Protein AF-A0AAE9ILR5-F1 (afdb_monomer)

Solvent-accessible surface area (backbone atoms only — not comparable to full-atom values): 16340 Å² total; per-residue (Å²): 137,87,88,79,83,81,82,75,76,76,75,79,75,75,80,71,73,80,76,73,49,72,69,50,35,55,50,34,49,54,54,48,53,56,44,50,55,49,46,52,50,42,53,53,54,48,49,49,56,52,49,52,62,74,68,37,80,72,72,73,51,42,66,53,28,42,53,48,29,56,53,47,52,50,42,47,52,53,48,51,50,46,53,51,51,52,49,50,38,52,78,68,47,25,44,69,95,57,62,62,66,64,52,37,45,74,75,70,49,50,64,71,61,51,55,51,49,51,52,56,48,44,52,52,25,52,62,59,28,43,68,63,65,54,56,57,46,51,54,49,49,55,50,50,54,50,54,52,52,52,52,51,54,51,51,53,52,50,53,52,50,53,51,51,52,50,52,53,52,51,52,52,51,51,52,52,54,53,51,55,59,51,59,76,72,55,80,92,70,92,72,82,85,81,74,96,76,77,90,79,84,82,84,86,83,86,86,86,80,81,80,77,51,74,72,58,55,55,55,53,58,58,56,59,66,58,68,80,73,75,91,81,83,85,84,74,82,81,89,70,77,87,78,70,87,80,84,77,91,80,78,84,77,92,76,88,76,88,84,90,134

Radius of gyration: 44.56 Å; Cα contacts (8 Å, |Δi|>4): 72; chains: 1; bounding box: 137×66×119 Å

Mean predicted aligned error: 22.11 Å

Organism: Caenorhabditis briggsae (NCBI:txid6238)

Structure (mmCIF, N/CA/C/O backbone):
data_AF-A0AAE9ILR5-F1
#
_entry.id   AF-A0AAE9ILR5-F1
#
loop_
_atom_site.group_PDB
_atom_site.id
_atom_site.type_symbol
_atom_site.label_atom_id
_atom_site.label_alt_id
_atom_site.label_comp_id
_atom_site.label_asym_id
_atom_site.label_entity_id
_atom_site.label_seq_id
_atom_site.pdbx_PDB_ins_code
_atom_site.Cartn_x
_atom_site.Cartn_y
_atom_site.Cartn_z
_atom_site.occupancy
_atom_site.B_iso_or_equiv
_atom_site.auth_seq_id
_atom_site.auth_comp_id
_atom_site.auth_asym_id
_atom_site.auth_atom_id
_atom_site.pdbx_PDB_model_num
ATOM 1 N N . MET A 1 1 ? -8.673 51.131 -57.502 1.00 42.56 1 M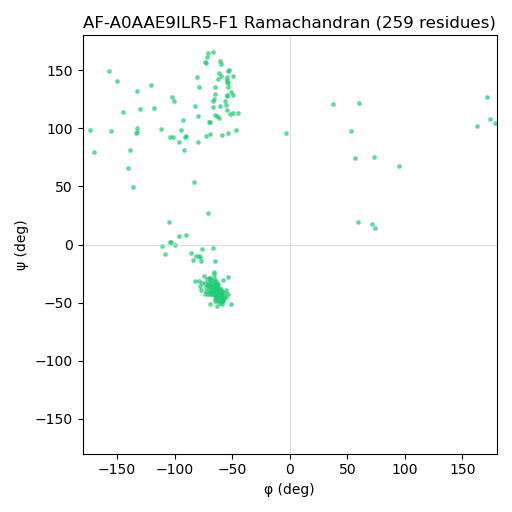ET A N 1
ATOM 2 C CA . MET A 1 1 ? -8.794 49.660 -57.404 1.00 42.56 1 MET A CA 1
ATOM 3 C C . MET A 1 1 ? -7.809 49.218 -56.338 1.00 42.56 1 MET A C 1
ATOM 5 O O . MET A 1 1 ? -6.645 49.580 -56.435 1.00 42.56 1 MET A O 1
ATOM 9 N N . SER A 1 2 ? -8.326 48.628 -55.260 1.00 39.12 2 SER A N 1
ATOM 10 C CA . SER A 1 2 ? -7.635 48.423 -53.982 1.00 39.12 2 SER A CA 1
ATOM 11 C C . SER A 1 2 ? -6.684 47.230 -54.035 1.00 39.12 2 SER A C 1
ATOM 13 O O . SER A 1 2 ? -7.059 46.169 -54.525 1.00 39.12 2 SER A O 1
ATOM 15 N N . SER A 1 3 ? -5.482 47.413 -53.499 1.00 50.31 3 SER A N 1
ATOM 16 C CA . SER A 1 3 ? -4.487 46.378 -53.231 1.00 50.31 3 SER A CA 1
ATOM 17 C C . SER A 1 3 ? -4.793 45.685 -51.901 1.00 50.31 3 SER A C 1
ATOM 19 O O . SER A 1 3 ? -4.760 46.334 -50.858 1.00 50.31 3 SER A O 1
ATOM 21 N N . PHE A 1 4 ? -5.038 44.379 -51.932 1.00 45.81 4 PHE A N 1
ATOM 22 C CA . PHE A 1 4 ? -4.973 43.508 -50.758 1.00 45.81 4 PHE A CA 1
ATOM 23 C C . PHE A 1 4 ? -4.169 42.265 -51.146 1.00 45.81 4 PHE A C 1
ATOM 25 O O . PHE A 1 4 ? -4.692 41.345 -51.765 1.00 45.81 4 PHE A O 1
ATOM 32 N N . HIS A 1 5 ? -2.875 42.275 -50.823 1.00 47.78 5 HIS A N 1
ATOM 33 C CA . HIS A 1 5 ? -2.103 41.050 -50.653 1.00 47.78 5 HIS A CA 1
ATOM 34 C C . HIS A 1 5 ? -2.172 40.711 -49.167 1.00 47.78 5 HIS A C 1
ATOM 36 O O . HIS A 1 5 ? -1.609 41.413 -48.329 1.00 47.78 5 HIS A O 1
ATOM 42 N N . GLU A 1 6 ? -2.947 39.683 -48.851 1.00 51.38 6 GLU A N 1
ATOM 43 C CA . GLU A 1 6 ? -3.036 39.095 -47.525 1.00 51.38 6 GLU A CA 1
ATOM 44 C C . GLU A 1 6 ? -1.712 38.374 -47.240 1.00 51.38 6 GLU A C 1
ATOM 46 O O . GLU A 1 6 ? -1.402 37.341 -47.835 1.00 51.38 6 GLU A O 1
ATOM 51 N N . ASN A 1 7 ? -0.886 38.982 -46.385 1.00 52.12 7 ASN A N 1
ATOM 52 C CA . ASN A 1 7 ? 0.261 38.327 -45.768 1.00 52.12 7 ASN A CA 1
ATOM 53 C C . ASN A 1 7 ? -0.279 37.280 -44.788 1.00 52.12 7 ASN A C 1
ATOM 55 O O . ASN A 1 7 ? -0.619 37.608 -43.655 1.00 52.12 7 ASN A O 1
ATOM 59 N N . GLY A 1 8 ? -0.398 36.034 -45.241 1.00 44.81 8 GLY A N 1
ATOM 60 C CA . GLY A 1 8 ? -0.564 34.896 -44.348 1.00 44.81 8 GLY A CA 1
ATOM 61 C C . GLY A 1 8 ? 0.798 34.512 -43.783 1.00 44.81 8 GLY A C 1
ATOM 62 O O . GLY A 1 8 ? 1.652 34.029 -44.528 1.00 44.81 8 GLY A O 1
ATOM 63 N N . ASP A 1 9 ? 1.009 34.749 -42.489 1.00 54.47 9 ASP A N 1
ATOM 64 C CA . ASP A 1 9 ? 2.172 34.232 -41.769 1.00 54.47 9 ASP A CA 1
ATOM 65 C C . ASP A 1 9 ? 2.273 32.704 -41.958 1.00 54.47 9 ASP A C 1
ATOM 67 O O . ASP A 1 9 ? 1.248 32.010 -41.923 1.00 54.47 9 ASP A O 1
ATOM 71 N N . PRO A 1 10 ? 3.481 32.138 -42.157 1.00 60.78 10 PRO A N 1
ATOM 72 C CA . PRO A 1 10 ? 3.642 30.692 -42.146 1.00 60.78 10 PRO A CA 1
ATOM 73 C C . PRO A 1 10 ? 3.204 30.148 -40.776 1.00 60.78 10 PRO A C 1
ATOM 75 O O . PRO A 1 10 ? 3.427 30.810 -39.757 1.00 60.78 10 PRO A O 1
ATOM 78 N N . PRO A 1 11 ? 2.590 28.950 -40.716 1.00 61.38 11 PRO A N 1
ATOM 79 C CA . PRO A 1 11 ? 2.211 28.355 -39.441 1.00 61.38 11 PRO A CA 1
ATOM 80 C C . PRO A 1 11 ? 3.446 28.290 -38.531 1.00 61.38 11 PRO A C 1
ATOM 82 O O . PRO A 1 11 ? 4.542 28.017 -39.036 1.00 61.38 11 PRO A O 1
ATOM 85 N N . PRO A 1 12 ? 3.310 28.539 -37.213 1.00 53.03 12 PRO A N 1
ATOM 86 C CA . PRO A 1 12 ? 4.442 28.450 -36.307 1.00 53.03 12 PRO A CA 1
ATOM 87 C C . PRO A 1 12 ? 5.045 27.059 -36.461 1.00 53.03 12 PRO A C 1
ATOM 89 O O . PRO A 1 12 ? 4.347 26.058 -36.280 1.00 53.03 12 PRO A O 1
ATOM 92 N N . SER A 1 13 ? 6.320 27.010 -36.862 1.00 50.31 13 SER A N 1
ATOM 93 C CA . SER A 1 13 ? 7.089 25.777 -36.971 1.00 50.31 13 SER A CA 1
ATOM 94 C C . SER A 1 13 ? 6.830 24.964 -35.718 1.00 50.31 13 SER A C 1
ATOM 96 O O . SER A 1 13 ? 7.176 25.401 -34.621 1.00 50.31 13 SER A O 1
ATOM 98 N N . ALA A 1 14 ? 6.169 23.816 -35.878 1.00 52.50 14 ALA A N 1
ATOM 99 C CA . ALA A 1 14 ? 5.979 22.879 -34.792 1.00 52.50 14 ALA A CA 1
ATOM 100 C C . ALA A 1 14 ? 7.364 22.630 -34.200 1.00 52.50 14 ALA A C 1
ATOM 102 O O . ALA A 1 14 ? 8.240 22.102 -34.887 1.00 52.50 14 ALA A O 1
ATOM 103 N N . THR A 1 15 ? 7.585 23.091 -32.969 1.00 46.72 15 THR A N 1
ATOM 104 C CA . THR A 1 15 ? 8.799 22.808 -32.216 1.00 46.72 15 THR A CA 1
ATOM 105 C C . THR A 1 15 ? 8.871 21.294 -32.097 1.00 46.72 15 THR A C 1
ATOM 107 O O . THR A 1 15 ? 8.224 20.695 -31.242 1.00 46.72 15 THR A O 1
ATOM 110 N N . SER A 1 16 ? 9.588 20.658 -33.023 1.00 54.34 16 SER A N 1
ATOM 111 C CA . SER A 1 16 ? 9.813 19.226 -33.010 1.00 54.34 16 SER A CA 1
ATOM 112 C C . SER A 1 16 ? 10.602 18.944 -31.746 1.00 54.34 16 SER A C 1
ATOM 114 O O . SER A 1 16 ? 11.758 19.364 -31.632 1.00 54.34 16 SER A O 1
ATOM 116 N N . THR A 1 17 ? 9.974 18.281 -30.780 1.00 59.75 17 THR A N 1
ATOM 117 C CA . THR A 1 17 ? 10.684 17.742 -29.626 1.00 59.75 17 THR A CA 1
ATOM 118 C C . THR A 1 17 ? 11.892 16.952 -30.143 1.00 59.75 17 THR A C 1
ATOM 120 O O . THR A 1 17 ? 11.737 16.153 -31.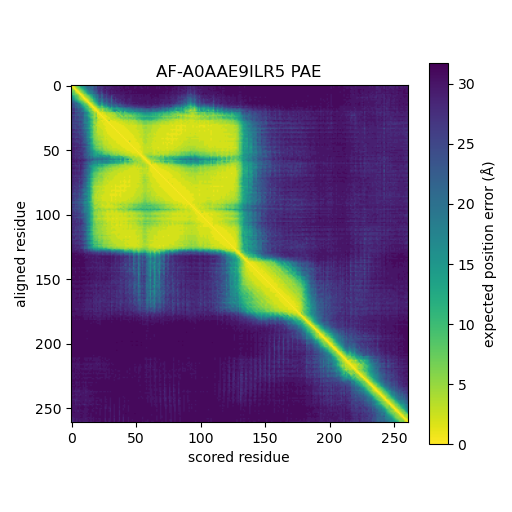076 1.00 59.75 17 THR A O 1
ATOM 123 N N . PRO A 1 18 ? 13.112 17.207 -29.628 1.00 65.44 18 PRO A N 1
ATOM 124 C CA . PRO A 1 18 ? 14.309 16.554 -30.135 1.00 65.44 18 PRO A CA 1
ATOM 125 C C . PRO A 1 18 ? 14.134 15.039 -30.059 1.00 65.44 18 PRO A C 1
ATOM 127 O O . PRO A 1 18 ? 13.861 14.495 -28.990 1.00 65.44 18 PRO A O 1
ATOM 130 N N . ARG A 1 19 ? 14.272 14.348 -31.195 1.00 73.69 19 ARG A N 1
ATOM 131 C CA . ARG A 1 19 ? 14.203 12.886 -31.217 1.00 73.69 19 ARG A CA 1
ATOM 132 C C . ARG A 1 19 ? 15.401 12.335 -30.430 1.00 73.69 19 ARG A C 1
ATOM 134 O O . ARG A 1 19 ? 16.534 12.683 -30.772 1.00 73.69 19 ARG A O 1
ATOM 141 N N . PRO A 1 20 ? 15.187 11.478 -29.418 1.00 73.94 20 PRO A N 1
ATOM 142 C CA . PRO A 1 20 ? 16.286 10.919 -28.644 1.00 73.94 20 PRO A CA 1
ATOM 143 C C . PRO A 1 20 ? 17.209 10.078 -29.533 1.00 73.94 20 PRO A C 1
ATOM 145 O O . PRO A 1 20 ? 16.770 9.388 -30.459 1.00 73.94 20 PRO A O 1
ATOM 148 N N . SER A 1 21 ? 18.510 10.158 -29.257 1.00 80.25 21 SER A N 1
ATOM 149 C CA . SER A 1 21 ? 19.537 9.410 -29.980 1.00 80.25 21 SER A CA 1
ATOM 150 C C . SER A 1 21 ? 19.517 7.925 -29.595 1.00 80.25 21 SER A C 1
ATOM 152 O O . SER A 1 21 ? 19.074 7.550 -28.510 1.00 80.25 21 SER A O 1
ATOM 154 N N . GLN A 1 22 ? 20.032 7.053 -30.468 1.00 78.62 22 GLN A N 1
ATOM 155 C CA . GLN A 1 22 ? 20.120 5.610 -30.193 1.00 78.62 22 GLN A CA 1
ATOM 156 C C . GLN A 1 22 ? 20.842 5.280 -28.865 1.00 78.62 22 GLN A C 1
ATOM 158 O O . GLN A 1 22 ? 20.331 4.453 -28.109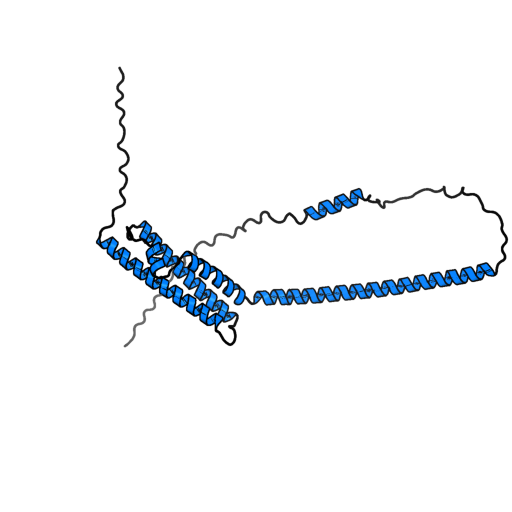 1.00 78.62 22 GLN A O 1
ATOM 163 N N . PRO A 1 23 ? 21.966 5.942 -28.517 1.00 81.44 23 PRO A N 1
ATOM 164 C CA . PRO A 1 23 ? 22.604 5.768 -27.212 1.00 81.44 23 PRO A CA 1
ATOM 165 C C . PRO A 1 23 ? 21.710 6.164 -26.029 1.00 81.44 23 PRO A C 1
ATOM 167 O O . PRO A 1 23 ? 21.711 5.474 -25.011 1.00 81.44 23 PRO A O 1
ATOM 170 N N . ALA A 1 24 ? 20.911 7.230 -26.163 1.00 75.25 24 ALA A N 1
ATOM 171 C CA . ALA A 1 24 ? 19.980 7.661 -25.119 1.00 75.25 24 ALA A CA 1
ATOM 172 C C . ALA A 1 24 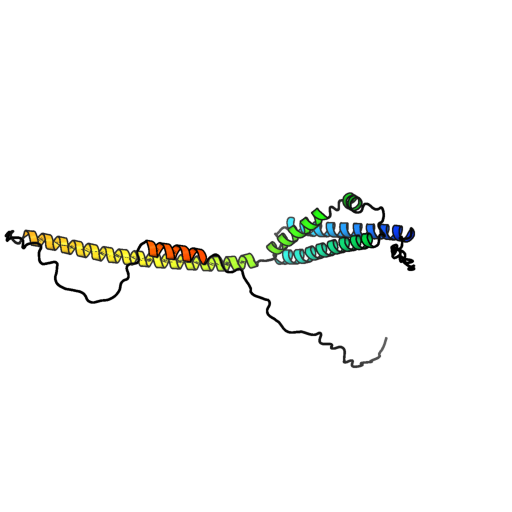? 18.862 6.629 -24.887 1.00 75.25 24 ALA A C 1
ATOM 174 O O . ALA A 1 24 ? 18.511 6.364 -23.741 1.00 75.25 24 ALA A O 1
ATOM 175 N N . LEU A 1 25 ? 18.366 5.987 -25.951 1.00 81.75 25 LEU A N 1
ATOM 176 C CA . LEU A 1 25 ? 17.376 4.905 -25.856 1.00 81.75 25 LEU A CA 1
ATOM 177 C C . LEU A 1 25 ? 17.942 3.656 -25.161 1.00 81.75 25 LEU A C 1
ATOM 179 O O . LEU A 1 25 ? 17.276 3.050 -24.323 1.00 81.75 25 LEU A O 1
ATOM 183 N N . LEU A 1 26 ? 19.183 3.269 -25.477 1.00 82.31 26 LEU A N 1
ATOM 184 C CA . LEU A 1 26 ? 19.846 2.131 -24.827 1.00 82.31 26 LEU A CA 1
ATOM 185 C C . LEU A 1 26 ? 20.141 2.409 -23.346 1.00 82.31 26 LEU A C 1
ATOM 187 O O . LEU A 1 26 ? 19.943 1.528 -22.509 1.00 82.31 26 LEU A O 1
ATOM 191 N N . SER A 1 27 ? 20.569 3.632 -23.012 1.00 88.94 27 SER A N 1
ATOM 192 C CA . SER A 1 27 ? 20.748 4.054 -21.618 1.00 88.94 27 SER A CA 1
ATOM 193 C C . SER A 1 27 ? 19.418 4.070 -20.867 1.00 88.94 27 SER A C 1
ATOM 195 O O . SER A 1 27 ? 19.338 3.518 -19.774 1.00 88.94 27 SER A O 1
ATOM 197 N N . GLY A 1 28 ? 18.362 4.620 -21.478 1.00 86.69 28 GLY A N 1
ATOM 198 C CA . GLY A 1 28 ? 17.018 4.643 -20.905 1.00 86.69 28 GLY A CA 1
ATOM 199 C C . GLY A 1 28 ? 16.496 3.241 -20.602 1.00 86.69 28 GLY A C 1
ATOM 200 O O . GLY A 1 28 ? 16.042 2.985 -19.493 1.00 86.69 28 GLY A O 1
ATOM 201 N N . ARG A 1 29 ? 16.643 2.292 -21.534 1.00 91.38 29 ARG A N 1
ATOM 202 C CA . ARG A 1 29 ? 16.264 0.887 -21.298 1.00 91.38 29 ARG A CA 1
ATOM 203 C C . ARG A 1 29 ? 17.049 0.243 -20.156 1.00 91.38 29 ARG A C 1
ATOM 205 O O . ARG A 1 29 ? 16.461 -0.441 -19.328 1.00 91.38 29 ARG A O 1
ATOM 212 N N . ARG A 1 30 ? 18.362 0.476 -20.074 1.00 92.69 30 ARG A N 1
ATOM 213 C CA . ARG A 1 30 ? 19.179 -0.036 -18.961 1.00 92.69 30 ARG A CA 1
ATOM 214 C C . ARG A 1 30 ? 18.715 0.530 -17.619 1.00 92.69 30 ARG A C 1
ATOM 216 O O . ARG A 1 30 ? 18.626 -0.211 -16.647 1.00 92.69 30 ARG A O 1
ATOM 223 N N . ASP A 1 31 ? 18.443 1.828 -17.558 1.00 93.75 31 ASP A N 1
ATOM 224 C CA . ASP A 1 31 ? 17.995 2.465 -16.321 1.00 93.75 31 ASP A CA 1
ATOM 225 C C . ASP A 1 31 ? 16.576 2.032 -15.931 1.00 93.75 31 ASP A C 1
ATOM 227 O O . ASP A 1 31 ? 16.297 1.916 -14.743 1.00 93.75 31 ASP A O 1
ATOM 231 N N . PHE A 1 32 ? 15.719 1.700 -16.901 1.00 95.56 32 PHE A N 1
ATOM 232 C CA . PHE A 1 32 ? 14.418 1.086 -16.639 1.00 95.56 32 PHE A CA 1
ATOM 233 C C . PHE A 1 32 ? 14.564 -0.255 -15.918 1.00 95.56 32 PHE A C 1
ATOM 235 O O . PHE A 1 32 ? 13.964 -0.425 -14.862 1.00 95.56 32 PHE A O 1
ATOM 242 N N . TYR A 1 33 ? 15.410 -1.168 -16.403 1.00 95.75 33 TYR A N 1
ATOM 243 C CA . TYR A 1 33 ? 15.589 -2.467 -15.741 1.00 95.75 33 TYR A CA 1
ATOM 244 C C . TYR A 1 33 ? 16.194 -2.355 -14.335 1.00 95.75 33 TYR A C 1
ATOM 246 O O . TYR A 1 33 ? 15.799 -3.103 -13.452 1.00 95.75 33 TYR A O 1
ATOM 254 N N . LYS A 1 34 ? 17.045 -1.356 -14.063 1.00 96.69 34 LYS A N 1
ATOM 255 C CA . LYS A 1 34 ? 17.481 -1.071 -12.680 1.00 96.69 34 LYS A CA 1
ATOM 256 C C . LYS A 1 34 ? 16.325 -0.634 -11.775 1.00 96.69 34 LYS A C 1
ATOM 258 O O . LYS A 1 34 ? 16.337 -0.910 -10.580 1.00 96.69 34 LYS A O 1
ATOM 263 N N . ILE A 1 35 ? 15.351 0.101 -12.319 1.00 95.88 35 ILE A N 1
ATOM 264 C CA . ILE A 1 35 ? 14.145 0.472 -11.571 1.00 95.88 35 ILE A CA 1
ATOM 265 C C . ILE A 1 35 ? 13.276 -0.769 -11.340 1.00 95.88 35 ILE A C 1
ATOM 267 O O . ILE A 1 35 ? 12.761 -0.926 -10.240 1.00 95.88 35 ILE A O 1
ATOM 271 N N . VAL A 1 36 ? 13.161 -1.665 -12.327 1.00 96.50 36 VAL A N 1
ATOM 272 C CA . VAL A 1 36 ? 12.462 -2.954 -12.179 1.00 96.50 36 VAL A CA 1
ATOM 273 C C . VAL A 1 36 ? 13.087 -3.792 -11.061 1.00 96.50 36 VAL A C 1
ATOM 275 O O . VAL A 1 36 ? 12.377 -4.151 -10.129 1.00 96.50 36 VAL A O 1
ATOM 278 N N . GLU A 1 37 ? 14.408 -3.991 -11.066 1.00 96.44 37 GLU A N 1
ATOM 279 C CA . GLU A 1 37 ? 15.130 -4.695 -9.989 1.00 96.44 37 GLU A CA 1
ATOM 280 C C . GLU A 1 37 ? 14.869 -4.053 -8.614 1.00 96.44 37 GLU A C 1
ATOM 282 O O . GLU A 1 37 ? 14.686 -4.734 -7.601 1.00 96.44 37 GLU A O 1
ATOM 287 N N . ARG A 1 38 ? 14.811 -2.714 -8.558 1.00 96.31 38 ARG A N 1
ATOM 288 C CA . ARG A 1 38 ? 14.492 -2.005 -7.315 1.00 96.31 38 ARG A CA 1
ATOM 289 C C . ARG A 1 38 ? 13.051 -2.249 -6.869 1.00 96.31 38 ARG A C 1
ATOM 291 O O . ARG A 1 38 ? 12.826 -2.399 -5.670 1.00 96.31 38 ARG A O 1
ATOM 298 N N . ILE A 1 39 ? 12.099 -2.288 -7.798 1.00 96.81 39 ILE A N 1
ATOM 299 C CA . ILE A 1 39 ? 10.701 -2.617 -7.507 1.00 96.81 39 ILE A CA 1
ATOM 300 C C . ILE A 1 39 ? 10.591 -4.045 -6.958 1.00 96.81 39 ILE A C 1
ATOM 302 O O . ILE A 1 39 ? 9.917 -4.244 -5.950 1.00 96.81 39 ILE A O 1
ATOM 306 N N . GLU A 1 40 ? 11.276 -5.017 -7.559 1.00 95.81 40 GLU A N 1
ATOM 307 C CA . GLU A 1 40 ? 11.289 -6.403 -7.071 1.00 95.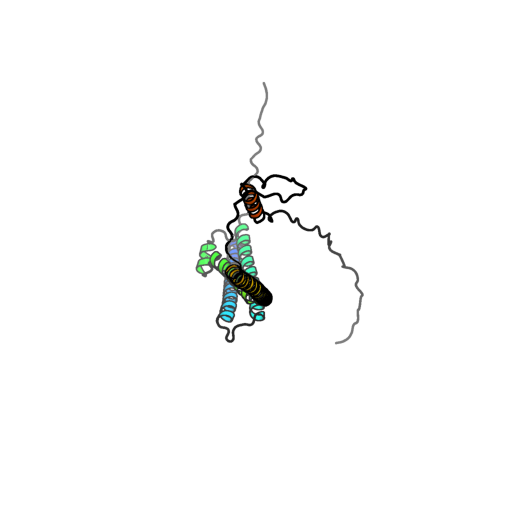81 40 GLU A CA 1
ATOM 308 C C . GLU A 1 40 ? 11.840 -6.495 -5.643 1.00 95.81 40 GLU A C 1
ATOM 310 O O . GLU A 1 40 ? 11.225 -7.134 -4.790 1.00 95.81 40 GLU A O 1
ATOM 315 N N . SER A 1 41 ? 12.940 -5.789 -5.349 1.00 97.12 41 SER A N 1
ATOM 316 C CA . SER A 1 41 ? 13.492 -5.683 -3.988 1.00 97.12 41 SER A CA 1
ATOM 317 C C . SER A 1 41 ? 12.465 -5.126 -3.002 1.00 97.12 41 SER A C 1
ATOM 319 O O . SER A 1 41 ? 12.282 -5.686 -1.927 1.00 97.12 41 SER A O 1
ATOM 321 N N . ILE A 1 42 ? 11.757 -4.052 -3.374 1.00 96.62 42 ILE A N 1
ATOM 322 C CA . ILE A 1 42 ? 10.732 -3.427 -2.526 1.00 96.62 42 ILE A CA 1
ATOM 323 C C . ILE A 1 42 ? 9.579 -4.400 -2.249 1.00 96.62 42 ILE A C 1
ATOM 325 O O . ILE A 1 42 ? 9.131 -4.507 -1.109 1.00 96.62 42 ILE A O 1
ATOM 329 N N . ILE A 1 43 ? 9.108 -5.122 -3.269 1.00 94.62 43 ILE A N 1
ATOM 330 C CA . ILE A 1 43 ? 8.044 -6.123 -3.115 1.00 94.62 43 ILE A CA 1
ATOM 331 C C . ILE A 1 43 ? 8.517 -7.272 -2.214 1.00 94.62 43 ILE A C 1
ATOM 333 O O . ILE A 1 43 ? 7.758 -7.720 -1.357 1.00 94.62 43 ILE A O 1
ATOM 337 N N . GLY A 1 44 ? 9.761 -7.729 -2.372 1.00 95.31 44 GLY A N 1
ATOM 338 C CA . GLY A 1 44 ? 10.350 -8.767 -1.525 1.00 95.31 44 GLY A CA 1
ATOM 339 C C . GLY A 1 44 ? 10.477 -8.338 -0.060 1.00 95.31 44 GLY A C 1
ATOM 340 O O . GLY A 1 44 ? 10.095 -9.088 0.835 1.00 95.31 44 GLY A O 1
ATOM 341 N N . GLU A 1 45 ? 10.946 -7.113 0.192 1.00 95.50 45 GLU A N 1
ATOM 342 C CA . GLU A 1 45 ? 11.016 -6.525 1.537 1.00 95.50 45 GLU A CA 1
ATOM 343 C C . GLU A 1 45 ? 9.617 -6.372 2.157 1.00 95.50 45 GLU A C 1
ATOM 345 O O . GLU A 1 45 ? 9.414 -6.719 3.320 1.00 95.50 45 GLU A O 1
ATOM 350 N N . ALA A 1 46 ? 8.626 -5.934 1.374 1.00 94.19 46 ALA A N 1
ATOM 351 C CA . ALA A 1 46 ? 7.241 -5.816 1.827 1.00 94.19 46 ALA A CA 1
ATOM 352 C C . ALA A 1 46 ? 6.657 -7.183 2.220 1.00 94.19 46 ALA A C 1
ATOM 354 O O . ALA A 1 46 ? 6.077 -7.321 3.294 1.00 94.19 46 ALA A O 1
ATOM 355 N N . GLN A 1 47 ? 6.869 -8.215 1.397 1.00 93.81 47 GLN A N 1
ATOM 356 C CA . GLN A 1 47 ? 6.445 -9.585 1.704 1.00 93.81 47 GLN A CA 1
ATOM 357 C C . GLN A 1 47 ? 7.143 -10.155 2.944 1.00 93.81 47 GLN A C 1
ATOM 359 O O . GLN A 1 47 ? 6.536 -10.925 3.685 1.00 93.81 47 GLN A O 1
ATOM 364 N N . ALA A 1 48 ? 8.403 -9.791 3.196 1.00 93.94 48 ALA A N 1
ATOM 365 C CA . ALA A 1 48 ? 9.106 -10.216 4.402 1.00 93.94 48 ALA A CA 1
ATOM 366 C C . ALA A 1 48 ? 8.440 -9.660 5.670 1.00 93.94 48 ALA A C 1
ATOM 368 O O . ALA A 1 48 ? 8.198 -10.426 6.600 1.00 93.94 48 ALA A O 1
ATOM 369 N N . ILE A 1 49 ? 8.069 -8.373 5.670 1.00 91.88 49 ILE A N 1
ATOM 370 C CA . ILE A 1 49 ? 7.335 -7.738 6.780 1.00 91.88 49 ILE A CA 1
ATOM 371 C C . ILE A 1 49 ? 5.977 -8.419 6.987 1.00 91.88 49 ILE A C 1
ATOM 373 O O . ILE A 1 49 ? 5.601 -8.736 8.113 1.00 91.88 49 ILE A O 1
ATOM 377 N N . GLU A 1 50 ? 5.243 -8.678 5.903 1.00 91.12 50 GLU A N 1
ATOM 378 C CA . GLU A 1 50 ? 3.952 -9.374 5.960 1.00 91.12 50 GLU A CA 1
ATOM 379 C C . GLU A 1 50 ? 4.085 -10.763 6.602 1.00 91.12 50 GLU A C 1
ATOM 381 O O . GLU A 1 50 ? 3.350 -11.092 7.535 1.00 91.12 50 GLU A O 1
ATOM 386 N N . ASN A 1 51 ? 5.072 -11.546 6.158 1.00 89.81 51 ASN A N 1
ATOM 387 C CA . ASN A 1 51 ? 5.333 -12.885 6.678 1.00 89.81 51 ASN A CA 1
ATOM 388 C C . ASN A 1 51 ? 5.787 -12.871 8.141 1.00 89.81 51 ASN A C 1
ATOM 390 O O . ASN A 1 51 ? 5.420 -13.773 8.895 1.00 89.81 51 ASN A O 1
ATOM 394 N N . GLU A 1 52 ? 6.593 -11.887 8.544 1.00 88.50 52 GLU A N 1
ATOM 395 C CA . GLU A 1 52 ? 7.037 -11.731 9.930 1.00 88.50 52 GLU A CA 1
ATOM 396 C C . GLU A 1 52 ? 5.842 -11.500 10.858 1.00 88.50 52 GLU A C 1
ATOM 398 O O . GLU A 1 52 ? 5.758 -12.105 11.924 1.00 88.50 52 GLU A O 1
ATOM 403 N N . ILE A 1 53 ? 4.876 -10.695 10.422 1.00 86.19 53 ILE A N 1
ATOM 404 C CA . ILE A 1 53 ? 3.679 -10.372 11.201 1.00 86.19 53 ILE A CA 1
ATOM 405 C C . ILE A 1 53 ? 2.701 -11.542 11.256 1.00 86.19 53 ILE A C 1
ATOM 407 O O . ILE A 1 53 ? 2.153 -11.824 12.321 1.00 86.19 53 ILE A O 1
ATOM 411 N N . GLU A 1 54 ? 2.480 -12.225 10.132 1.00 84.69 54 GLU A N 1
ATOM 412 C CA . GLU A 1 54 ? 1.540 -13.346 10.054 1.00 84.69 54 GLU A CA 1
ATOM 413 C C . GLU A 1 54 ? 2.034 -14.571 10.839 1.00 84.69 54 GLU A C 1
ATOM 415 O O . GLU A 1 54 ? 1.241 -15.254 11.487 1.00 84.69 54 GLU A O 1
ATOM 420 N N . ASN A 1 55 ? 3.347 -14.828 10.830 1.00 84.56 55 ASN A N 1
ATOM 421 C CA . ASN A 1 55 ? 3.935 -16.021 11.446 1.00 84.56 55 ASN A CA 1
ATOM 422 C C . ASN A 1 55 ? 4.542 -15.775 12.839 1.00 84.56 55 ASN A C 1
ATOM 424 O O . ASN A 1 55 ? 5.063 -16.709 13.458 1.00 84.56 55 ASN A O 1
ATOM 428 N N . ALA A 1 56 ? 4.488 -14.545 13.357 1.00 79.69 56 ALA A N 1
ATOM 429 C CA . ALA A 1 56 ? 5.014 -14.217 14.678 1.00 79.69 56 ALA A CA 1
ATOM 430 C C . ALA A 1 56 ? 4.313 -15.021 15.786 1.00 79.69 56 ALA A C 1
ATOM 432 O O . ALA A 1 56 ? 3.107 -14.911 16.014 1.00 79.69 56 ALA A O 1
ATOM 433 N N . THR A 1 57 ? 5.102 -15.815 16.515 1.00 70.31 57 THR A N 1
ATOM 434 C CA . THR A 1 57 ? 4.663 -16.526 17.721 1.00 70.31 57 THR A CA 1
ATOM 435 C C . THR A 1 57 ? 5.663 -16.259 18.852 1.00 70.31 57 THR A C 1
ATOM 437 O O . THR A 1 57 ? 6.814 -16.682 18.737 1.00 70.31 57 THR A O 1
ATOM 440 N N . PRO A 1 58 ? 5.272 -15.600 19.961 1.00 75.50 58 PRO A N 1
ATOM 441 C CA . PRO A 1 58 ? 3.938 -15.073 20.277 1.00 75.50 58 PRO A CA 1
ATOM 442 C C . PRO A 1 58 ? 3.498 -13.919 19.349 1.00 75.50 58 PRO A C 1
ATOM 444 O O . PRO A 1 58 ? 4.343 -13.355 18.654 1.00 75.50 58 PRO A O 1
ATOM 447 N N . PRO A 1 59 ? 2.196 -13.557 19.345 1.00 74.19 59 PRO A N 1
ATOM 448 C CA . PRO A 1 59 ? 1.676 -12.472 18.515 1.00 74.19 59 PRO A CA 1
ATOM 449 C C . PRO A 1 59 ? 2.437 -11.151 18.732 1.00 74.19 59 PRO A C 1
ATOM 451 O O . PRO A 1 59 ? 2.806 -10.859 19.878 1.00 74.19 59 PRO A O 1
ATOM 454 N N . PRO A 1 60 ? 2.643 -10.330 17.683 1.00 78.00 60 PRO A N 1
ATOM 455 C CA . PRO A 1 60 ? 3.402 -9.090 17.792 1.00 78.00 60 PRO A CA 1
ATOM 456 C C . PRO A 1 60 ? 2.759 -8.102 18.769 1.00 78.00 60 PRO A C 1
ATOM 458 O O . PRO A 1 60 ? 1.536 -8.003 18.886 1.00 78.00 60 PRO A O 1
ATOM 461 N N . SER A 1 61 ? 3.595 -7.317 19.448 1.00 80.81 61 SER A N 1
ATOM 462 C CA . SER A 1 61 ? 3.118 -6.194 20.260 1.00 80.81 61 SER A CA 1
ATOM 463 C C . SER A 1 61 ? 2.621 -5.037 19.381 1.00 80.81 61 SER A C 1
ATOM 465 O O . SER A 1 61 ? 3.018 -4.905 18.223 1.00 80.81 61 SER A O 1
ATOM 467 N N . SER A 1 62 ? 1.815 -4.126 19.938 1.00 79.31 62 SER A N 1
ATOM 468 C CA . SER A 1 62 ? 1.371 -2.916 19.220 1.00 79.31 62 SER A CA 1
ATOM 469 C C . SER A 1 62 ? 2.536 -2.041 18.732 1.00 79.31 62 SER A C 1
ATOM 471 O O . SER A 1 62 ? 2.427 -1.384 17.697 1.00 79.31 62 SER A O 1
ATOM 473 N N . ALA A 1 63 ? 3.665 -2.046 19.451 1.00 80.62 63 ALA A N 1
ATOM 474 C CA . ALA A 1 63 ? 4.877 -1.346 19.035 1.00 80.62 63 ALA A CA 1
ATOM 475 C C . ALA A 1 63 ? 5.455 -1.946 17.744 1.00 80.62 63 ALA A C 1
ATOM 477 O O . ALA A 1 63 ? 5.775 -1.199 16.826 1.00 80.62 63 ALA A O 1
ATOM 478 N N . HIS A 1 64 ? 5.481 -3.279 17.626 1.00 84.06 64 HIS A N 1
ATOM 479 C CA . HIS A 1 64 ? 5.956 -3.963 16.416 1.00 84.06 64 HIS A CA 1
ATOM 480 C C . HIS A 1 64 ? 5.054 -3.670 15.211 1.00 84.06 64 HIS A C 1
ATOM 482 O O . HIS A 1 64 ? 5.554 -3.405 14.124 1.00 84.06 64 HIS A O 1
ATOM 488 N N . PHE A 1 65 ? 3.731 -3.617 15.400 1.00 85.44 65 PHE A N 1
ATOM 489 C CA . PHE A 1 65 ? 2.814 -3.190 14.334 1.00 85.44 65 PHE A CA 1
ATOM 490 C C . PHE A 1 65 ? 3.044 -1.736 13.896 1.00 85.44 65 PHE A C 1
ATOM 492 O O . PHE A 1 65 ? 2.904 -1.421 12.717 1.00 85.44 65 PHE A O 1
ATOM 499 N N . THR A 1 66 ? 3.410 -0.850 14.826 1.00 86.19 66 THR A N 1
ATOM 500 C CA . THR A 1 66 ? 3.711 0.555 14.511 1.00 86.19 66 THR A CA 1
ATOM 501 C C . THR A 1 66 ? 5.024 0.683 13.737 1.00 86.19 66 THR A C 1
ATOM 503 O O . THR A 1 66 ? 5.088 1.419 12.756 1.00 86.19 66 THR A O 1
ATOM 506 N N . GLU A 1 67 ? 6.064 -0.050 14.137 1.00 88.31 67 GLU A N 1
ATOM 507 C CA . GLU A 1 67 ? 7.344 -0.098 13.419 1.00 88.31 67 GLU A CA 1
ATOM 508 C C . GLU A 1 67 ? 7.175 -0.683 12.013 1.00 88.31 67 GLU A C 1
ATOM 510 O O . GLU A 1 67 ? 7.641 -0.093 11.035 1.00 88.31 67 GLU A O 1
ATOM 515 N N . ALA A 1 68 ? 6.428 -1.783 11.897 1.00 89.31 68 ALA A N 1
ATOM 516 C CA . ALA A 1 68 ? 6.086 -2.379 10.616 1.00 89.31 68 ALA A CA 1
ATOM 517 C C . ALA A 1 68 ? 5.303 -1.417 9.720 1.00 89.31 68 ALA A C 1
ATOM 519 O O . ALA A 1 68 ? 5.603 -1.329 8.534 1.00 89.31 68 ALA A O 1
ATOM 520 N N . LEU A 1 69 ? 4.342 -0.661 10.268 1.00 90.94 69 LEU A N 1
ATOM 521 C CA . LEU A 1 69 ? 3.608 0.355 9.512 1.00 90.94 69 LEU A CA 1
ATOM 522 C C . LEU A 1 69 ? 4.558 1.395 8.911 1.00 90.94 69 LEU A C 1
ATOM 524 O O . LEU A 1 69 ? 4.468 1.675 7.720 1.00 90.94 69 LEU A O 1
ATOM 528 N N . VAL A 1 70 ? 5.481 1.941 9.710 1.00 90.38 70 VAL A N 1
ATOM 529 C CA . VAL A 1 70 ? 6.437 2.955 9.236 1.00 90.38 70 VAL A CA 1
ATOM 530 C C . VAL A 1 70 ? 7.325 2.394 8.124 1.00 90.38 70 VAL A C 1
ATOM 532 O O . VAL A 1 70 ? 7.535 3.058 7.106 1.00 90.38 70 VAL A O 1
ATOM 535 N N . ALA A 1 71 ? 7.826 1.167 8.289 1.00 93.19 71 ALA A N 1
ATOM 536 C CA . ALA A 1 71 ? 8.624 0.505 7.262 1.00 93.19 71 ALA A CA 1
ATOM 537 C C . ALA A 1 71 ? 7.811 0.276 5.976 1.00 93.19 71 ALA A C 1
ATOM 539 O O . ALA A 1 71 ? 8.275 0.598 4.881 1.00 93.19 71 ALA A O 1
ATOM 540 N N . TYR A 1 72 ? 6.578 -0.214 6.107 1.00 93.00 72 TYR A N 1
ATOM 541 C CA . TYR A 1 72 ? 5.703 -0.549 4.988 1.00 93.00 72 TYR A CA 1
ATOM 542 C C . TYR A 1 72 ? 5.232 0.694 4.212 1.00 93.00 72 TYR A C 1
ATOM 544 O O . TYR A 1 72 ? 5.263 0.701 2.981 1.00 93.00 72 TYR A O 1
ATOM 552 N N . GLU A 1 73 ? 4.899 1.792 4.901 1.00 92.25 73 GLU A N 1
ATOM 553 C CA . GLU A 1 73 ? 4.621 3.093 4.271 1.00 92.25 73 GLU A CA 1
ATOM 554 C C . GLU A 1 73 ? 5.860 3.653 3.552 1.00 92.25 73 GLU A C 1
ATOM 556 O O . GLU A 1 73 ? 5.749 4.195 2.448 1.00 92.25 73 GLU A O 1
ATOM 561 N N . GLY A 1 74 ? 7.055 3.469 4.125 1.00 93.75 74 GLY A N 1
ATOM 562 C CA . GLY A 1 74 ? 8.318 3.817 3.473 1.00 93.75 74 GLY A CA 1
ATOM 563 C C . GLY A 1 74 ? 8.550 3.035 2.175 1.00 93.75 74 GLY A C 1
ATOM 564 O O . GLY A 1 74 ? 8.942 3.614 1.158 1.00 93.75 74 GLY A O 1
ATOM 565 N N . LEU A 1 75 ? 8.263 1.730 2.174 1.00 95.44 75 LEU A N 1
ATOM 566 C CA . LEU A 1 75 ? 8.327 0.881 0.980 1.00 95.44 75 LEU A CA 1
ATOM 567 C C . LEU A 1 75 ? 7.303 1.304 -0.079 1.00 95.44 75 LEU A C 1
ATOM 569 O O . LEU A 1 75 ? 7.671 1.438 -1.247 1.00 95.44 75 LEU A O 1
ATOM 573 N N . ALA A 1 76 ? 6.063 1.600 0.319 1.00 93.31 76 ALA A N 1
ATOM 574 C CA . ALA A 1 76 ? 5.030 2.107 -0.584 1.00 93.31 76 ALA A CA 1
ATOM 575 C C . ALA A 1 76 ? 5.449 3.434 -1.245 1.00 93.31 76 ALA A C 1
ATOM 577 O O . ALA A 1 76 ? 5.308 3.605 -2.458 1.00 93.31 76 ALA A O 1
ATOM 578 N N . GLY A 1 77 ? 6.041 4.355 -0.476 1.00 93.38 77 GLY A N 1
ATOM 579 C CA . GLY A 1 77 ? 6.589 5.607 -1.005 1.00 93.38 77 GLY A CA 1
ATOM 580 C C . GLY A 1 77 ? 7.740 5.388 -1.993 1.00 93.38 77 GLY A C 1
ATOM 581 O O . GLY A 1 77 ? 7.789 6.017 -3.052 1.00 93.38 77 GLY A O 1
ATOM 582 N N . ASN A 1 78 ? 8.644 4.450 -1.698 1.00 95.38 78 ASN A N 1
ATOM 583 C CA . ASN A 1 78 ? 9.732 4.079 -2.607 1.00 95.38 78 ASN A CA 1
ATOM 584 C C . ASN A 1 78 ? 9.215 3.435 -3.903 1.00 95.38 78 ASN A C 1
ATOM 586 O O . ASN A 1 78 ? 9.748 3.714 -4.981 1.00 95.38 78 ASN A O 1
ATOM 590 N N . PHE A 1 79 ? 8.176 2.602 -3.811 1.00 96.06 79 PHE A N 1
ATOM 591 C CA . PHE A 1 79 ? 7.507 2.009 -4.968 1.00 96.06 79 PHE A CA 1
ATOM 592 C C . PHE A 1 79 ? 6.890 3.099 -5.852 1.00 96.06 79 PHE A C 1
ATOM 594 O O . PHE A 1 79 ? 7.147 3.137 -7.056 1.00 96.06 79 PHE A O 1
ATOM 601 N N . GLN A 1 80 ? 6.172 4.050 -5.249 1.00 95.31 80 GLN A N 1
ATOM 602 C CA . GLN A 1 80 ? 5.581 5.183 -5.960 1.00 95.31 80 GLN A CA 1
ATOM 603 C C . GLN A 1 80 ? 6.640 6.041 -6.672 1.00 95.31 80 GLN A C 1
ATOM 605 O O . GLN A 1 80 ? 6.471 6.381 -7.842 1.00 95.31 80 GLN A O 1
ATOM 610 N N . ASN A 1 81 ? 7.776 6.317 -6.025 1.00 95.75 81 ASN A N 1
ATOM 611 C CA . ASN A 1 81 ? 8.895 7.040 -6.642 1.00 95.75 81 ASN A CA 1
ATOM 612 C C . ASN A 1 81 ? 9.454 6.293 -7.872 1.00 95.75 81 ASN A C 1
ATOM 614 O O . ASN A 1 81 ? 9.731 6.896 -8.911 1.00 95.75 81 ASN A O 1
ATOM 618 N N . CYS A 1 82 ? 9.556 4.961 -7.807 1.00 96.31 82 CYS A N 1
ATOM 619 C CA . CYS A 1 82 ? 9.959 4.155 -8.961 1.00 96.31 82 CYS A CA 1
ATOM 620 C C . CYS A 1 82 ? 8.983 4.320 -10.139 1.00 96.31 82 CYS A C 1
ATOM 622 O O . CYS A 1 82 ? 9.425 4.514 -11.275 1.00 96.31 82 CYS A O 1
ATOM 624 N N . LEU A 1 83 ? 7.672 4.313 -9.875 1.00 95.94 83 LEU A N 1
ATOM 625 C CA . LEU A 1 83 ? 6.650 4.548 -10.901 1.00 95.94 83 LEU A CA 1
ATOM 626 C C . LEU A 1 83 ? 6.743 5.957 -11.499 1.00 95.94 83 LEU A C 1
ATOM 628 O O . LEU A 1 83 ? 6.695 6.107 -12.720 1.00 95.94 83 LEU A O 1
ATOM 632 N N . GLU A 1 84 ? 6.934 6.981 -10.667 1.00 96.62 84 GLU A N 1
ATOM 633 C CA . GLU A 1 84 ? 7.116 8.368 -11.114 1.00 96.62 84 GLU A CA 1
ATOM 634 C C . GLU A 1 84 ? 8.357 8.528 -11.993 1.00 96.62 84 GLU A C 1
ATOM 636 O O . GLU A 1 84 ? 8.330 9.240 -13.000 1.00 96.62 84 GLU A O 1
ATOM 641 N N . ARG A 1 85 ? 9.442 7.824 -11.664 1.00 95.44 85 ARG A N 1
ATOM 642 C CA . ARG A 1 85 ? 10.667 7.833 -12.463 1.00 95.44 85 ARG A CA 1
ATOM 643 C C . ARG A 1 85 ? 10.472 7.148 -13.813 1.00 95.44 85 ARG A C 1
ATOM 645 O O . ARG A 1 85 ? 10.932 7.678 -14.823 1.00 95.44 85 ARG A O 1
ATOM 652 N N . ILE A 1 86 ? 9.754 6.024 -13.858 1.00 94.81 86 ILE A N 1
ATOM 653 C CA . ILE A 1 86 ? 9.355 5.379 -15.120 1.00 94.81 86 ILE A CA 1
ATOM 654 C C . ILE A 1 86 ? 8.487 6.333 -15.948 1.00 94.81 86 ILE A C 1
ATOM 656 O O . ILE A 1 86 ? 8.692 6.460 -17.156 1.00 94.81 86 ILE A O 1
ATOM 660 N N . ASP A 1 87 ? 7.545 7.034 -15.319 1.00 94.62 87 ASP A N 1
ATOM 661 C CA . ASP A 1 87 ? 6.687 7.996 -16.004 1.00 94.62 87 ASP A CA 1
ATOM 662 C C . ASP A 1 87 ? 7.474 9.195 -16.557 1.00 94.62 87 ASP A C 1
ATOM 664 O O . ASP A 1 87 ? 7.294 9.584 -17.711 1.00 94.62 87 ASP A O 1
ATOM 668 N N . LEU A 1 88 ? 8.443 9.720 -15.803 1.00 94.06 88 LEU A N 1
ATOM 669 C CA . LEU A 1 88 ? 9.362 10.743 -16.299 1.00 94.06 88 LEU A CA 1
ATOM 670 C C . LEU A 1 88 ? 10.151 10.245 -17.519 1.00 94.06 88 LEU A C 1
ATOM 672 O O . LEU A 1 88 ? 10.254 10.952 -18.520 1.00 94.06 88 LEU A O 1
ATOM 676 N N . MET A 1 89 ? 10.658 9.012 -17.478 1.00 93.19 89 MET A N 1
ATOM 677 C CA . MET A 1 89 ? 11.376 8.404 -18.602 1.00 93.19 89 MET A CA 1
ATOM 678 C C . MET A 1 89 ? 10.478 8.196 -19.833 1.00 93.19 89 MET A C 1
ATOM 680 O O . MET A 1 89 ? 10.946 8.364 -20.962 1.00 93.19 89 MET A O 1
ATOM 684 N N . LYS A 1 90 ? 9.183 7.899 -19.640 1.00 92.06 90 LYS A N 1
ATOM 685 C CA . LYS A 1 90 ? 8.181 7.898 -20.722 1.00 92.06 90 LYS A CA 1
ATOM 686 C C . LYS A 1 90 ? 8.020 9.290 -21.327 1.00 92.06 90 LYS A C 1
ATOM 688 O O . LYS A 1 90 ? 8.086 9.426 -22.544 1.00 92.06 90 LYS A O 1
ATOM 693 N N . ARG A 1 91 ? 7.857 10.327 -20.496 1.00 91.31 91 ARG A N 1
ATOM 694 C CA . ARG A 1 91 ? 7.703 11.723 -20.953 1.00 91.31 91 ARG A CA 1
ATOM 695 C C . ARG A 1 91 ? 8.944 12.249 -21.677 1.00 91.31 91 ARG A C 1
ATOM 697 O O . ARG A 1 91 ? 8.818 13.023 -22.619 1.00 91.31 91 ARG A O 1
ATOM 704 N N . MET A 1 92 ? 10.131 11.810 -21.259 1.00 89.31 92 MET A N 1
ATOM 705 C CA . MET A 1 92 ? 11.403 12.094 -21.934 1.00 89.31 92 MET A CA 1
ATOM 706 C C . MET A 1 92 ? 11.617 11.258 -23.203 1.00 89.31 92 MET A C 1
ATOM 708 O O . MET A 1 92 ? 12.624 11.442 -23.884 1.00 89.31 92 MET A O 1
ATOM 712 N N . ASP A 1 93 ? 10.703 10.331 -23.509 1.00 88.75 93 ASP A N 1
ATOM 713 C CA . ASP A 1 93 ? 10.720 9.480 -24.700 1.00 88.75 93 ASP A CA 1
ATOM 714 C C . ASP A 1 93 ? 11.985 8.596 -24.820 1.00 88.75 93 ASP A C 1
ATOM 716 O O . ASP A 1 93 ? 12.299 8.034 -25.869 1.00 88.75 93 ASP A O 1
ATOM 720 N N . VAL A 1 94 ? 12.702 8.394 -23.707 1.00 91.44 94 VAL A N 1
ATOM 721 C CA . VAL A 1 94 ? 13.892 7.524 -23.645 1.00 91.44 94 VAL A CA 1
ATOM 722 C C . VAL A 1 94 ? 13.534 6.035 -23.578 1.00 91.44 94 VAL A C 1
ATOM 724 O O . VAL A 1 94 ? 14.401 5.183 -23.753 1.00 91.44 94 VAL A O 1
ATOM 727 N N . LEU A 1 95 ? 12.251 5.720 -23.368 1.00 90.31 95 LEU A N 1
ATOM 728 C CA . LEU A 1 95 ? 11.686 4.364 -23.391 1.00 90.31 95 LEU A CA 1
ATOM 729 C C . LEU A 1 95 ? 10.872 4.081 -24.659 1.00 90.31 95 LEU A C 1
ATOM 731 O O . LEU A 1 95 ? 10.052 3.164 -24.687 1.00 90.31 95 LEU A O 1
ATOM 735 N N . ARG A 1 96 ? 11.078 4.869 -25.720 1.00 89.69 96 ARG A N 1
ATOM 736 C CA . ARG A 1 96 ? 10.342 4.721 -26.977 1.00 89.69 96 ARG A CA 1
ATOM 737 C C . ARG A 1 96 ? 10.380 3.275 -27.489 1.00 89.69 96 ARG A C 1
ATOM 739 O O . ARG A 1 96 ? 11.446 2.670 -27.609 1.00 89.69 96 ARG A O 1
ATOM 746 N N . GLY A 1 97 ? 9.208 2.749 -27.849 1.00 86.81 97 GLY A N 1
ATOM 747 C CA . GLY A 1 97 ? 9.062 1.401 -28.406 1.00 86.81 97 GLY A CA 1
ATOM 748 C C . GLY A 1 97 ? 9.281 0.273 -27.393 1.00 86.81 97 GLY A C 1
ATOM 749 O O . GLY A 1 97 ? 9.555 -0.851 -27.804 1.00 86.81 97 GLY A O 1
ATOM 750 N N . LEU A 1 98 ? 9.226 0.568 -26.093 1.00 90.31 98 LEU A N 1
ATOM 751 C CA . LEU A 1 98 ? 9.156 -0.427 -25.027 1.00 90.31 98 LEU A CA 1
ATOM 752 C C . LEU A 1 98 ? 7.712 -0.517 -24.521 1.00 90.31 98 LEU A C 1
ATOM 754 O O . LEU A 1 98 ? 7.128 0.503 -24.147 1.00 90.31 98 LEU A O 1
ATOM 758 N N . ASP A 1 99 ? 7.144 -1.722 -24.490 1.00 93.00 99 ASP A N 1
ATOM 759 C CA . ASP A 1 99 ? 5.866 -1.959 -23.818 1.00 93.00 99 ASP A CA 1
ATOM 760 C C . ASP A 1 99 ? 6.099 -2.082 -22.311 1.00 93.00 99 ASP A C 1
ATOM 762 O O . ASP A 1 99 ? 6.324 -3.158 -21.774 1.00 93.00 99 ASP A O 1
ATOM 766 N N . ILE A 1 100 ? 6.074 -0.946 -21.620 1.00 93.44 100 ILE A N 1
ATOM 767 C CA . ILE A 1 100 ? 6.404 -0.879 -20.192 1.00 93.44 100 ILE A CA 1
ATOM 768 C C . ILE A 1 100 ? 5.438 -1.705 -19.340 1.00 93.44 100 ILE A C 1
ATOM 770 O O . ILE A 1 100 ? 5.861 -2.266 -18.335 1.00 93.44 100 ILE A O 1
ATOM 774 N N . LYS A 1 101 ? 4.155 -1.779 -19.720 1.00 94.06 101 LYS A N 1
ATOM 775 C CA . LYS A 1 101 ? 3.180 -2.576 -18.970 1.00 94.06 101 LYS A CA 1
ATOM 776 C C . LYS A 1 101 ? 3.486 -4.063 -19.141 1.00 94.06 101 LYS A C 1
ATOM 778 O O . LYS A 1 101 ? 3.639 -4.750 -18.138 1.00 94.06 101 LYS A O 1
ATOM 783 N N . GLY A 1 102 ? 3.636 -4.520 -20.386 1.00 92.62 102 GLY A N 1
ATOM 784 C CA . GLY A 1 102 ? 3.974 -5.913 -20.680 1.00 92.62 102 GLY A CA 1
ATOM 785 C C . GLY A 1 102 ? 5.307 -6.344 -20.066 1.00 92.62 102 GLY A C 1
ATOM 786 O O . GLY A 1 102 ? 5.408 -7.441 -19.526 1.00 92.62 102 GLY A O 1
ATOM 787 N N . GLU A 1 103 ? 6.312 -5.465 -20.070 1.00 93.81 103 GLU A N 1
ATOM 788 C CA . GLU A 1 103 ? 7.597 -5.728 -19.418 1.00 93.81 103 GLU A CA 1
ATOM 789 C C . GLU A 1 103 ? 7.429 -5.896 -17.907 1.00 93.81 103 GLU A C 1
ATOM 791 O O . GLU A 1 103 ? 7.830 -6.924 -17.379 1.00 93.81 103 GLU A O 1
ATOM 796 N N . LEU A 1 104 ? 6.786 -4.956 -17.204 1.00 93.62 104 LEU A N 1
ATOM 797 C CA . LEU A 1 104 ? 6.562 -5.079 -15.756 1.00 93.62 104 LEU A CA 1
ATOM 798 C C . LEU A 1 104 ? 5.790 -6.359 -15.400 1.00 93.62 104 LEU A C 1
ATOM 800 O O . LEU A 1 104 ? 6.182 -7.081 -14.484 1.00 93.62 104 LEU A O 1
ATOM 804 N N . GLU A 1 105 ? 4.746 -6.686 -16.162 1.00 94.88 105 GLU A N 1
ATOM 805 C CA . GLU A 1 105 ? 3.969 -7.914 -15.969 1.00 94.88 105 GLU A CA 1
ATOM 806 C C . GLU A 1 105 ? 4.798 -9.181 -16.235 1.00 94.88 105 GLU A C 1
ATOM 808 O O . GLU A 1 105 ? 4.597 -10.188 -15.556 1.00 94.88 105 GLU A O 1
ATOM 813 N N . SER A 1 106 ? 5.779 -9.137 -17.146 1.00 93.44 106 SER A N 1
ATOM 814 C CA . SER A 1 106 ? 6.695 -10.263 -17.390 1.00 93.44 106 SER A CA 1
ATOM 815 C C . SER A 1 106 ? 7.601 -10.582 -16.192 1.00 93.44 106 SER A C 1
ATOM 817 O O . SER A 1 106 ? 7.974 -11.739 -16.005 1.00 93.44 106 SER A O 1
ATOM 819 N N . PHE A 1 107 ? 7.870 -9.590 -15.335 1.00 90.81 107 PHE A N 1
ATOM 820 C CA . PHE A 1 107 ? 8.540 -9.750 -14.036 1.00 90.81 107 PHE A CA 1
ATOM 821 C C . PHE A 1 107 ? 7.546 -10.003 -12.885 1.00 90.81 107 PHE A C 1
ATOM 823 O O . PHE A 1 107 ? 7.913 -10.001 -11.714 1.00 90.81 107 PHE A O 1
ATOM 830 N N . GLY A 1 108 ? 6.259 -10.211 -13.185 1.00 90.31 108 GLY A N 1
ATOM 831 C CA . GLY A 1 108 ? 5.213 -10.414 -12.179 1.00 90.31 108 GLY A CA 1
ATOM 832 C C . GLY A 1 108 ? 4.806 -9.142 -11.425 1.00 90.31 108 GLY A C 1
ATOM 833 O O . GLY A 1 108 ? 4.129 -9.221 -10.396 1.00 90.31 108 GLY A O 1
ATOM 834 N N . ILE A 1 109 ? 5.189 -7.961 -11.917 1.00 93.38 109 ILE A N 1
ATOM 835 C CA . ILE A 1 109 ? 4.870 -6.671 -11.301 1.00 93.38 109 ILE A CA 1
ATOM 836 C C . ILE A 1 109 ? 3.552 -6.150 -11.878 1.00 93.38 109 ILE A C 1
ATOM 838 O O . ILE A 1 109 ? 3.506 -5.427 -12.873 1.00 93.38 109 ILE A O 1
ATOM 842 N N . TYR A 1 110 ? 2.458 -6.482 -11.198 1.00 94.31 110 TYR A N 1
ATOM 843 C CA . TYR A 1 110 ? 1.130 -5.941 -11.486 1.00 94.31 110 TYR A CA 1
ATOM 844 C C . TYR A 1 110 ? 0.901 -4.661 -10.676 1.00 94.31 110 TYR A C 1
ATOM 846 O O . TYR A 1 110 ? 0.487 -4.722 -9.520 1.00 94.31 110 TYR A O 1
ATOM 854 N N . VAL A 1 111 ? 1.194 -3.501 -11.271 1.00 92.44 111 VAL A N 1
ATOM 855 C CA . VAL A 1 111 ? 1.238 -2.201 -10.570 1.00 92.44 111 VAL A CA 1
ATOM 856 C C . VAL A 1 111 ? -0.025 -1.916 -9.751 1.00 92.44 111 VAL A C 1
ATOM 858 O O . VAL A 1 111 ? 0.085 -1.638 -8.559 1.00 92.44 111 VAL A O 1
ATOM 861 N N . ASP A 1 112 ? -1.210 -2.039 -10.354 1.00 92.62 112 ASP A N 1
ATOM 862 C CA . ASP A 1 112 ? -2.477 -1.736 -9.672 1.00 92.62 112 ASP A CA 1
ATOM 863 C C . ASP A 1 112 ? -2.715 -2.664 -8.471 1.00 92.62 112 ASP A C 1
ATOM 865 O O . ASP A 1 112 ? -3.102 -2.211 -7.393 1.00 92.62 112 ASP A O 1
ATOM 869 N N . ALA A 1 113 ? -2.402 -3.954 -8.625 1.00 92.62 113 ALA A N 1
ATOM 870 C CA . ALA A 1 113 ? -2.529 -4.933 -7.550 1.00 92.62 113 ALA A CA 1
ATOM 871 C C . ALA A 1 113 ? -1.535 -4.663 -6.408 1.00 92.62 113 ALA A C 1
ATOM 873 O O . ALA A 1 113 ? -1.886 -4.821 -5.240 1.00 92.62 113 ALA A O 1
ATOM 874 N N . GLN A 1 114 ? -0.311 -4.224 -6.723 1.00 92.69 114 GLN A N 1
ATOM 875 C CA . GLN A 1 114 ? 0.682 -3.869 -5.706 1.00 92.69 114 GLN A CA 1
ATOM 876 C C . GLN A 1 114 ? 0.270 -2.613 -4.930 1.00 92.69 114 GLN A C 1
ATOM 878 O O . GLN A 1 114 ? 0.363 -2.602 -3.707 1.00 92.69 114 GLN A O 1
ATOM 883 N N . LEU A 1 115 ? -0.247 -1.579 -5.601 1.00 91.62 115 LEU A N 1
ATOM 884 C CA . LEU A 1 115 ? -0.738 -0.364 -4.934 1.00 91.62 115 LEU A CA 1
ATOM 885 C C . LEU A 1 115 ? -1.929 -0.649 -4.012 1.00 91.62 115 LEU A C 1
ATOM 887 O O . LEU A 1 115 ? -1.997 -0.135 -2.889 1.00 91.62 115 LEU A O 1
ATOM 891 N N . GLU A 1 116 ? -2.857 -1.491 -4.465 1.00 92.88 116 GLU A N 1
ATOM 892 C CA . GLU A 1 116 ? -3.981 -1.933 -3.646 1.00 92.88 116 GLU A CA 1
ATOM 893 C C . GLU A 1 116 ? -3.502 -2.726 -2.424 1.00 92.88 116 GLU A C 1
ATOM 895 O O . GLU A 1 116 ? -3.970 -2.489 -1.307 1.00 92.88 116 GLU A O 1
ATOM 900 N N . LYS A 1 117 ? -2.530 -3.624 -2.614 1.00 91.69 117 LYS A N 1
ATOM 901 C CA . LYS A 1 117 ? -1.925 -4.395 -1.528 1.00 91.69 117 LYS A CA 1
ATOM 902 C C . LYS A 1 117 ? -1.253 -3.486 -0.497 1.00 91.69 117 LYS A C 1
ATOM 904 O O . LYS A 1 117 ? -1.556 -3.612 0.690 1.00 91.69 117 LYS A O 1
ATOM 909 N N . PHE A 1 118 ? -0.443 -2.525 -0.953 1.00 90.81 118 PHE A N 1
ATOM 910 C CA . PHE A 1 118 ? 0.193 -1.541 -0.078 1.00 90.81 118 PHE A CA 1
ATOM 911 C C . PHE A 1 118 ? -0.842 -0.782 0.762 1.00 90.81 118 PHE A C 1
ATOM 913 O O . PHE A 1 118 ? -0.691 -0.644 1.973 1.00 90.81 118 PHE A O 1
ATOM 920 N N . SER A 1 119 ? -1.936 -0.345 0.138 1.00 90.31 119 SER A N 1
ATOM 921 C CA . SER A 1 119 ? -2.996 0.400 0.825 1.00 90.31 119 SER A CA 1
ATOM 922 C C . SER A 1 119 ? -3.703 -0.442 1.891 1.00 90.31 119 SER A C 1
ATOM 924 O O . SER A 1 119 ? -3.837 -0.010 3.037 1.00 90.31 119 SER A O 1
ATOM 926 N N . ARG A 1 120 ? -4.120 -1.666 1.537 1.00 90.75 120 ARG A N 1
ATOM 927 C CA . ARG A 1 120 ? -4.845 -2.571 2.445 1.00 90.75 120 ARG A CA 1
ATOM 928 C C . ARG A 1 120 ? -4.004 -2.961 3.660 1.00 90.75 120 ARG A C 1
ATOM 930 O O . ARG A 1 120 ? -4.517 -3.001 4.777 1.00 90.75 120 ARG A O 1
ATOM 937 N N . ILE A 1 121 ? -2.721 -3.247 3.454 1.00 89.25 121 ILE A N 1
ATOM 938 C CA . ILE A 1 121 ? -1.844 -3.716 4.531 1.00 89.25 121 ILE A CA 1
ATOM 939 C C . ILE A 1 121 ? -1.424 -2.559 5.436 1.00 89.25 121 ILE A C 1
ATOM 941 O O . ILE A 1 121 ? -1.488 -2.714 6.652 1.00 89.25 121 ILE A O 1
ATOM 945 N N . SER A 1 122 ? -1.133 -1.370 4.899 1.00 88.06 122 SER A N 1
ATOM 946 C CA . SER A 1 122 ? -0.935 -0.177 5.734 1.00 88.06 122 SER A CA 1
ATOM 947 C C . SER A 1 122 ? -2.142 0.099 6.635 1.00 88.06 122 SER A C 1
ATOM 949 O O . SER A 1 122 ? -1.985 0.394 7.819 1.00 88.06 122 SER A O 1
ATOM 951 N N . GLU A 1 123 ? -3.367 -0.048 6.124 1.00 86.88 123 GLU A N 1
ATOM 952 C CA . GLU A 1 123 ? -4.577 0.140 6.929 1.00 86.88 123 GLU A CA 1
ATOM 953 C C . GLU A 1 123 ? -4.713 -0.921 8.036 1.00 86.88 123 GLU A C 1
ATOM 955 O O . GLU A 1 123 ? -5.005 -0.590 9.190 1.00 86.88 123 GLU A O 1
ATOM 960 N N . PHE A 1 124 ? -4.419 -2.187 7.723 1.00 87.00 124 PHE A N 1
ATOM 961 C CA . PHE A 1 124 ? -4.365 -3.268 8.708 1.00 87.00 124 PHE A CA 1
ATOM 962 C C . PHE A 1 124 ? -3.337 -2.998 9.820 1.00 87.00 124 PHE A C 1
ATOM 964 O O . PHE A 1 124 ? -3.664 -3.106 11.008 1.00 87.00 124 PHE A O 1
ATOM 971 N N . LEU A 1 125 ? -2.113 -2.605 9.457 1.00 86.38 125 LEU A N 1
ATOM 972 C CA . LEU A 1 125 ? -1.039 -2.308 10.407 1.00 86.38 125 LEU A CA 1
ATOM 973 C C . LEU A 1 125 ? -1.382 -1.102 11.282 1.00 86.38 125 LEU A C 1
ATOM 975 O O . LEU A 1 125 ? -1.180 -1.136 12.494 1.00 86.38 125 LEU A O 1
ATOM 979 N N . LYS A 1 126 ? -1.991 -0.067 10.700 1.00 84.06 126 LYS A N 1
ATOM 980 C CA . LYS A 1 126 ? -2.457 1.120 11.423 1.00 84.06 126 LYS A CA 1
ATOM 981 C C . LYS A 1 126 ? -3.538 0.801 12.449 1.00 84.06 126 LYS A C 1
ATOM 983 O O . LYS A 1 126 ? -3.502 1.339 13.554 1.00 84.06 126 LYS A O 1
ATOM 988 N N . ASN A 1 127 ? -4.474 -0.082 12.115 1.00 80.25 127 ASN A N 1
ATOM 989 C CA . ASN A 1 127 ? -5.515 -0.513 13.046 1.00 80.25 127 ASN A CA 1
ATOM 990 C C . ASN A 1 127 ? -4.959 -1.413 14.161 1.00 80.25 127 ASN A C 1
ATOM 992 O O . ASN A 1 127 ? -5.423 -1.333 15.297 1.00 80.25 127 ASN A O 1
ATOM 996 N N . SER A 1 128 ? -3.938 -2.218 13.857 1.00 77.88 128 SER A N 1
ATOM 997 C CA . SER A 1 128 ? -3.321 -3.163 14.801 1.00 77.88 128 SER A CA 1
ATOM 998 C C . SER A 1 128 ? -2.285 -2.508 15.727 1.00 77.88 128 SER A C 1
ATOM 1000 O O . SER A 1 128 ? -2.145 -2.897 16.885 1.00 77.88 128 SER A O 1
ATOM 1002 N N . GLY A 1 129 ? -1.582 -1.475 15.251 1.00 63.22 129 GLY A N 1
ATOM 1003 C CA . GLY A 1 129 ? -0.595 -0.709 16.020 1.00 63.22 129 GLY A CA 1
ATOM 1004 C C . GLY A 1 129 ? -1.192 0.363 16.931 1.00 63.22 129 GLY A C 1
ATOM 1005 O O . GLY A 1 129 ? -0.482 0.919 17.767 1.00 63.22 129 GLY A O 1
ATOM 1006 N N . ASN A 1 130 ? -2.492 0.650 16.815 1.00 59.44 130 ASN A N 1
ATOM 1007 C CA . ASN A 1 130 ? -3.153 1.703 17.578 1.00 59.44 130 ASN A CA 1
ATOM 1008 C C . ASN A 1 130 ? -4.010 1.119 18.722 1.00 59.44 130 ASN A C 1
ATOM 1010 O O . ASN A 1 130 ? -5.197 0.853 18.532 1.00 59.44 130 ASN A O 1
ATOM 1014 N N . PRO A 1 131 ? -3.472 0.974 19.950 1.00 53.09 131 PRO A N 1
ATOM 1015 C CA . PRO A 1 131 ? -4.233 0.479 21.101 1.00 53.09 131 PRO A CA 1
ATOM 1016 C C . PRO A 1 131 ? -5.357 1.429 21.553 1.00 53.09 131 PRO A C 1
ATOM 1018 O O . PRO A 1 131 ? -6.120 1.079 22.452 1.00 53.09 131 PRO A O 1
ATOM 1021 N N . LYS A 1 132 ? -5.515 2.615 20.942 1.00 49.59 132 LYS A N 1
ATOM 1022 C CA . LYS A 1 132 ? -6.555 3.605 21.286 1.00 49.59 132 LYS A CA 1
ATOM 1023 C C . LYS A 1 132 ? -7.991 3.133 21.031 1.00 49.59 132 LYS A C 1
ATOM 1025 O O . LYS A 1 132 ? -8.923 3.724 21.571 1.00 49.59 132 LYS A O 1
ATOM 1030 N N . THR A 1 133 ? -8.201 2.053 20.279 1.00 50.53 133 THR A N 1
ATOM 1031 C CA . THR A 1 133 ? -9.506 1.367 20.250 1.00 50.53 133 THR A CA 1
ATOM 1032 C C . THR A 1 133 ? -9.848 0.727 21.597 1.00 50.53 133 THR A C 1
ATOM 1034 O O . THR A 1 133 ? -11.019 0.680 21.949 1.00 50.53 133 THR A O 1
ATOM 1037 N N . SER A 1 134 ? -8.864 0.318 22.402 1.00 50.28 134 SER A N 1
ATOM 1038 C CA . SER A 1 134 ? -9.103 -0.234 23.743 1.00 50.28 134 SER A CA 1
ATOM 1039 C C . SER A 1 134 ? -9.411 0.839 24.795 1.00 50.28 134 SER A C 1
ATOM 1041 O O . SER A 1 134 ? -10.269 0.620 25.642 1.00 50.28 134 SER A O 1
ATOM 1043 N N . GLU A 1 135 ? -8.796 2.022 24.718 1.00 49.41 135 GLU A N 1
ATOM 1044 C CA . GLU A 1 135 ? -8.983 3.096 25.708 1.00 49.41 135 GLU A CA 1
ATOM 1045 C C . GLU A 1 135 ? -10.392 3.711 25.607 1.00 49.41 135 GLU A C 1
ATOM 1047 O O . GLU A 1 135 ? -11.101 3.832 26.607 1.00 49.41 135 GLU A O 1
ATOM 1052 N N . ASN A 1 136 ? -10.873 3.933 24.377 1.00 56.56 136 ASN A N 1
ATOM 1053 C CA . ASN A 1 136 ? -12.258 4.342 24.127 1.00 56.56 136 ASN A CA 1
ATOM 1054 C C . ASN A 1 136 ? -13.274 3.262 24.528 1.00 56.56 136 ASN A C 1
ATOM 1056 O O . ASN A 1 136 ? -14.373 3.588 24.973 1.00 56.56 136 ASN A O 1
ATOM 1060 N N . VAL A 1 137 ? -12.925 1.979 24.391 1.00 58.31 137 VAL A N 1
ATOM 1061 C CA . VAL A 1 137 ? -13.791 0.868 24.814 1.00 58.31 137 VAL A CA 1
ATOM 1062 C C . VAL A 1 137 ? -13.839 0.762 26.337 1.00 58.31 137 VAL A C 1
ATOM 1064 O O . VAL A 1 137 ? -14.917 0.568 26.886 1.00 58.31 137 VAL A O 1
ATOM 1067 N N . VAL A 1 138 ? -12.723 0.953 27.043 1.00 67.19 138 VAL A N 1
ATOM 1068 C CA . VAL A 1 138 ? -12.691 0.955 28.515 1.00 67.19 138 VAL A CA 1
ATOM 1069 C C . VAL A 1 138 ? -13.530 2.101 29.077 1.00 67.19 138 VAL A C 1
ATOM 1071 O O . VAL A 1 138 ? -14.320 1.883 29.998 1.00 67.19 138 VAL A O 1
ATOM 1074 N N . ASP A 1 139 ? -13.423 3.299 28.509 1.00 65.94 139 ASP A N 1
ATOM 1075 C CA . ASP A 1 139 ? -14.224 4.438 28.959 1.00 65.94 139 ASP A CA 1
ATOM 1076 C C . ASP A 1 139 ? -15.701 4.313 28.557 1.00 65.94 139 ASP A C 1
ATOM 1078 O O . ASP A 1 139 ? -16.583 4.642 29.357 1.00 65.94 139 ASP A O 1
ATOM 1082 N N . ALA A 1 140 ? -16.004 3.735 27.388 1.00 67.12 140 ALA A N 1
ATOM 1083 C CA . ALA A 1 140 ? -17.372 3.384 27.009 1.00 67.12 140 ALA A CA 1
ATOM 1084 C C . ALA A 1 140 ? -17.979 2.324 27.944 1.00 67.12 140 ALA A C 1
ATOM 1086 O O . ALA A 1 140 ? -19.136 2.451 28.342 1.00 67.12 140 ALA A O 1
ATOM 1087 N N . VAL A 1 141 ? -17.202 1.317 28.356 1.00 74.81 141 VAL A N 1
ATOM 1088 C CA . VAL A 1 141 ? -17.635 0.282 29.307 1.00 74.81 141 VAL A CA 1
ATOM 1089 C C . VAL A 1 141 ? -17.858 0.871 30.698 1.00 74.81 141 VAL A C 1
ATOM 1091 O O . VAL A 1 141 ? -18.874 0.568 31.319 1.00 74.81 141 VAL A O 1
ATOM 1094 N N . LYS A 1 142 ? -16.978 1.757 31.183 1.00 78.75 142 LYS A N 1
ATOM 1095 C CA . LYS A 1 142 ? -17.184 2.470 32.459 1.00 78.75 142 LYS A CA 1
ATOM 1096 C C . LYS A 1 142 ? -18.441 3.336 32.429 1.00 78.75 142 LYS A C 1
ATOM 1098 O O . LYS A 1 142 ? -19.197 3.355 33.400 1.00 78.75 142 LYS A O 1
ATOM 1103 N N . LYS A 1 143 ? -18.679 4.042 31.319 1.00 82.50 143 LYS A N 1
ATOM 1104 C CA . LYS A 1 143 ? -19.891 4.845 31.131 1.00 82.50 143 LYS A CA 1
ATOM 1105 C C . LYS A 1 143 ? -21.139 3.961 31.130 1.00 82.50 143 LYS A C 1
ATOM 1107 O O . LYS A 1 143 ? -22.066 4.234 31.881 1.00 82.50 143 LYS A O 1
ATOM 1112 N N . LEU A 1 144 ? -21.115 2.854 30.389 1.00 81.94 144 LEU A N 1
ATOM 1113 C CA . LEU A 1 144 ? -22.218 1.897 30.344 1.00 81.94 144 LEU A CA 1
ATOM 1114 C C . LEU A 1 144 ? -22.499 1.271 31.720 1.00 81.94 144 LEU A C 1
ATOM 1116 O O . LEU A 1 144 ? -23.654 1.132 32.107 1.00 81.94 144 LEU A O 1
ATOM 1120 N N . GLN A 1 145 ? -21.461 0.929 32.490 1.00 85.88 145 GLN A N 1
ATOM 1121 C CA . GLN A 1 145 ? -21.616 0.429 33.861 1.00 85.88 145 GLN A CA 1
ATOM 1122 C C . GLN A 1 145 ? -22.296 1.453 34.775 1.00 85.88 145 GLN A C 1
ATOM 1124 O O . GLN A 1 145 ? -23.150 1.082 35.581 1.00 85.88 145 GLN A O 1
ATOM 1129 N N . LYS A 1 146 ? -21.945 2.736 34.635 1.00 90.69 146 LYS A N 1
ATOM 1130 C CA . LYS A 1 146 ? -22.590 3.820 35.377 1.00 90.69 146 LYS A CA 1
ATOM 1131 C C . LYS A 1 146 ? -24.060 3.973 34.982 1.00 90.69 146 LYS A C 1
ATOM 1133 O O . LYS A 1 146 ? -24.912 4.003 35.865 1.00 90.69 146 LYS A O 1
ATOM 1138 N N . ASP A 1 147 ? -24.355 3.979 33.684 1.00 85.94 147 ASP A N 1
ATOM 1139 C CA . ASP A 1 147 ? -25.723 4.105 33.169 1.00 85.94 147 ASP A CA 1
ATOM 1140 C C . ASP A 1 147 ? -26.614 2.944 33.658 1.00 85.94 147 ASP A C 1
ATOM 1142 O O . ASP A 1 147 ? -27.756 3.151 34.071 1.00 85.94 147 ASP A O 1
ATOM 1146 N N . VAL A 1 148 ? -26.081 1.716 33.699 1.00 89.12 148 VAL A N 1
ATOM 1147 C CA . VAL A 1 148 ? -26.792 0.539 34.231 1.00 89.12 148 VAL A CA 1
ATOM 1148 C C . VAL A 1 148 ? -27.089 0.674 35.729 1.00 89.12 148 VAL A C 1
ATOM 1150 O O . VAL A 1 148 ? -28.191 0.331 36.170 1.00 89.12 148 VAL A O 1
ATOM 1153 N N . GLU A 1 149 ? -26.144 1.172 36.530 1.00 91.06 149 GLU A N 1
ATOM 1154 C CA . GLU A 1 149 ? -26.369 1.353 37.970 1.00 91.06 149 GLU A CA 1
ATOM 1155 C C . GLU A 1 149 ? -27.368 2.489 38.250 1.00 91.06 149 GLU A C 1
ATOM 1157 O O . GLU A 1 149 ? -28.215 2.362 39.140 1.00 91.06 149 GLU A O 1
ATOM 1162 N N . ASP A 1 150 ? 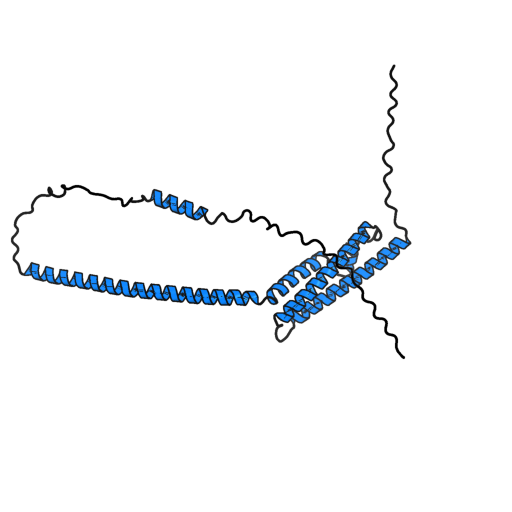-27.352 3.556 37.449 1.00 89.56 150 ASP A N 1
ATOM 1163 C CA . ASP A 1 150 ? -28.319 4.653 37.544 1.00 89.56 150 ASP A CA 1
ATOM 1164 C C . ASP A 1 150 ? -29.747 4.176 37.224 1.00 89.56 150 ASP A C 1
ATOM 1166 O O . ASP A 1 150 ? -30.678 4.448 37.994 1.00 89.56 150 ASP A O 1
ATOM 1170 N N . VAL A 1 151 ? -29.923 3.367 36.170 1.00 90.19 151 VAL A N 1
ATOM 1171 C CA . VAL A 1 151 ? -31.214 2.736 35.835 1.00 90.19 151 VAL A CA 1
ATOM 1172 C C . VAL A 1 151 ? -31.691 1.821 36.963 1.00 90.19 151 VAL A C 1
ATOM 1174 O O . VAL A 1 151 ? -32.854 1.869 37.367 1.00 90.19 151 VAL A O 1
ATOM 1177 N N . LYS A 1 152 ? -30.799 1.012 37.536 1.00 89.56 152 LYS A N 1
ATOM 1178 C CA . LYS A 1 152 ? -31.123 0.130 38.666 1.00 89.56 152 LYS A CA 1
ATOM 1179 C C . LYS A 1 152 ? -31.562 0.917 39.904 1.00 89.56 152 LYS A C 1
ATOM 1181 O O . LYS A 1 152 ? -32.502 0.509 40.590 1.00 89.56 152 LYS A O 1
ATOM 1186 N N . ASN A 1 153 ? -30.932 2.056 40.182 1.00 91.31 153 ASN A N 1
ATOM 1187 C CA . ASN A 1 153 ? -31.317 2.937 41.285 1.00 91.31 153 ASN A CA 1
ATOM 1188 C C . ASN A 1 153 ? -32.650 3.648 41.030 1.00 91.31 153 ASN A C 1
ATOM 1190 O O . ASN A 1 153 ? -33.440 3.831 41.960 1.00 91.31 153 ASN A O 1
ATOM 1194 N N . GLN A 1 154 ? -32.938 4.026 39.785 1.00 89.19 154 GLN A N 1
ATOM 1195 C CA . GLN A 1 154 ? -34.248 4.551 39.406 1.00 89.19 154 GLN A CA 1
ATOM 1196 C C . GLN A 1 154 ? -35.344 3.487 39.556 1.00 89.19 154 GLN A C 1
ATOM 1198 O O . GLN A 1 154 ? -36.386 3.762 40.147 1.00 89.19 154 GLN A O 1
ATOM 1203 N N . MET A 1 155 ? -35.081 2.253 39.119 1.00 88.44 155 MET A N 1
ATOM 1204 C CA . MET A 1 155 ? -36.016 1.135 39.256 1.00 88.44 155 MET A CA 1
ATOM 1205 C C . MET A 1 155 ? -36.340 0.844 40.729 1.00 88.44 155 MET A C 1
ATOM 1207 O O . MET A 1 155 ? -37.502 0.676 41.086 1.00 88.44 155 MET A O 1
ATOM 1211 N N . LYS A 1 156 ? -35.326 0.843 41.607 1.00 90.62 156 LYS A N 1
ATOM 1212 C CA . LYS A 1 156 ? -35.528 0.681 43.057 1.00 90.62 156 LYS A CA 1
ATOM 1213 C C . LYS A 1 156 ? -36.417 1.775 43.646 1.00 90.62 156 LYS A C 1
ATOM 1215 O O . LYS A 1 156 ? -37.297 1.463 44.437 1.00 90.62 156 LYS A O 1
ATOM 1220 N N . ARG A 1 157 ? -36.206 3.038 43.256 1.00 88.81 157 ARG A N 1
ATOM 1221 C CA . ARG A 1 157 ? -37.046 4.156 43.716 1.00 88.81 157 ARG A CA 1
ATOM 1222 C C . ARG A 1 157 ? -38.500 3.978 43.290 1.00 88.81 157 ARG A C 1
ATOM 1224 O O . ARG A 1 157 ? -39.380 4.078 44.136 1.00 88.81 157 ARG A O 1
ATOM 1231 N N . HIS A 1 158 ? -38.736 3.615 42.031 1.00 90.19 158 HIS A N 1
ATOM 1232 C CA . HIS A 1 158 ? -40.089 3.345 41.551 1.00 90.19 158 HIS A CA 1
ATOM 1233 C C . HIS A 1 158 ? -40.766 2.192 42.294 1.00 90.19 158 HIS A C 1
ATOM 1235 O O . HIS A 1 158 ? -41.932 2.309 42.650 1.00 90.19 158 HIS A O 1
ATOM 1241 N N . ILE A 1 159 ? -40.061 1.089 42.566 1.00 89.62 159 ILE A N 1
ATOM 1242 C CA . ILE A 1 159 ? -40.632 -0.037 43.327 1.00 89.62 159 ILE A CA 1
ATOM 1243 C C . ILE A 1 159 ? -41.094 0.417 44.719 1.00 89.62 159 ILE A C 1
ATOM 1245 O O . ILE A 1 159 ? -42.166 0.013 45.174 1.00 89.62 159 ILE A O 1
ATOM 1249 N N . GLU A 1 160 ? -40.323 1.277 45.377 1.00 89.81 160 GLU A N 1
ATOM 1250 C CA . GLU A 1 160 ? -40.663 1.773 46.708 1.00 89.81 160 GLU A CA 1
ATOM 1251 C C . GLU A 1 160 ? -41.824 2.775 46.683 1.00 89.81 160 GLU A C 1
ATOM 1253 O O . GLU A 1 160 ? -42.693 2.706 47.552 1.00 89.81 160 GLU A O 1
ATOM 1258 N N . GLU A 1 161 ? -41.914 3.620 45.652 1.00 88.25 161 GLU A N 1
ATOM 1259 C CA . GLU A 1 161 ? -43.091 4.465 45.397 1.00 88.25 161 GLU A CA 1
ATOM 1260 C C . GLU A 1 161 ? -44.353 3.619 45.174 1.00 88.25 161 GLU A C 1
ATOM 1262 O O . GLU A 1 161 ? -45.364 3.828 45.845 1.00 88.25 161 GLU A O 1
ATOM 1267 N N . TYR A 1 162 ? -44.282 2.592 44.317 1.00 88.25 162 TYR A N 1
ATOM 1268 C CA . TYR A 1 162 ? -45.403 1.680 44.068 1.00 88.25 162 TYR A CA 1
ATOM 1269 C C . TYR A 1 162 ? -45.858 0.955 45.335 1.00 88.25 162 TYR A C 1
ATOM 1271 O O . TYR A 1 162 ? -47.059 0.783 45.561 1.00 88.25 162 TYR A O 1
ATOM 1279 N N . ARG A 1 163 ? -44.916 0.518 46.178 1.00 89.38 163 ARG A N 1
ATOM 1280 C CA . ARG A 1 163 ? -45.240 -0.104 47.469 1.00 89.38 163 ARG A CA 1
ATOM 1281 C C . ARG A 1 163 ? -45.982 0.858 48.380 1.00 89.38 163 ARG A C 1
ATOM 1283 O O . ARG A 1 163 ? -46.951 0.452 49.019 1.00 89.38 163 ARG A O 1
ATOM 1290 N N . GLU A 1 164 ? -45.546 2.109 48.435 1.00 89.94 164 GLU A N 1
ATOM 1291 C CA . GLU A 1 164 ? -46.171 3.118 49.279 1.00 89.94 164 GLU A CA 1
ATOM 1292 C C . GLU A 1 164 ? -47.578 3.477 48.796 1.00 89.94 164 GLU A C 1
ATOM 1294 O O . GLU A 1 164 ? -48.519 3.524 49.590 1.00 89.94 164 GLU A O 1
ATOM 1299 N N . ASP A 1 165 ? -47.771 3.625 47.490 1.00 87.50 165 ASP A N 1
ATOM 1300 C CA . ASP A 1 165 ? -49.098 3.871 46.930 1.00 87.50 165 ASP A CA 1
ATOM 1301 C C . ASP A 1 165 ? -50.029 2.669 47.115 1.00 87.50 165 ASP A C 1
ATOM 1303 O O . ASP A 1 165 ? -51.199 2.838 47.463 1.00 87.50 165 ASP A O 1
ATOM 1307 N N . THR A 1 166 ? -49.503 1.446 47.015 1.00 89.06 166 THR A N 1
ATOM 1308 C CA . THR A 1 166 ? -50.267 0.230 47.332 1.00 89.06 166 THR A CA 1
ATOM 1309 C C . THR A 1 166 ? -50.717 0.216 48.797 1.00 89.06 166 THR A C 1
ATOM 1311 O O . THR A 1 166 ? -51.865 -0.135 49.078 1.00 89.06 166 THR A O 1
ATOM 1314 N N . ARG A 1 167 ? -49.863 0.641 49.743 1.00 87.94 167 ARG A N 1
ATOM 1315 C CA . ARG A 1 167 ? -50.254 0.774 51.161 1.00 87.94 167 ARG A CA 1
ATOM 1316 C C . ARG A 1 167 ? -51.373 1.793 51.346 1.00 87.94 167 ARG A C 1
ATOM 1318 O O . ARG A 1 167 ? -52.338 1.496 52.045 1.00 87.94 167 ARG A O 1
ATOM 1325 N N . LYS A 1 168 ? -51.283 2.961 50.702 1.00 88.88 168 LYS A N 1
ATOM 1326 C CA . LYS A 1 168 ? -52.337 3.990 50.765 1.00 88.88 168 LYS A CA 1
ATOM 1327 C C . LYS A 1 168 ? -53.663 3.479 50.203 1.00 88.88 168 LYS A C 1
ATOM 1329 O O . LYS A 1 168 ? -54.706 3.724 50.801 1.00 88.88 168 LYS A O 1
ATOM 1334 N N . ILE A 1 169 ? -53.630 2.752 49.083 1.00 89.75 169 ILE A N 1
ATOM 1335 C CA . ILE A 1 169 ? -54.830 2.147 48.489 1.00 89.75 169 ILE A CA 1
ATOM 1336 C C . ILE A 1 169 ? -55.441 1.116 49.443 1.00 89.75 169 ILE A C 1
ATOM 1338 O O . ILE A 1 169 ? -56.648 1.159 49.672 1.00 89.75 169 ILE A O 1
ATOM 1342 N N . MET A 1 170 ? -54.637 0.228 50.038 1.00 86.06 170 MET A N 1
ATOM 1343 C CA . MET A 1 170 ? -55.143 -0.733 51.026 1.00 86.06 170 MET A CA 1
ATOM 1344 C C . MET A 1 170 ? -55.779 -0.034 52.231 1.00 86.06 170 MET A C 1
ATOM 1346 O O . MET A 1 170 ? -56.879 -0.406 52.628 1.00 86.06 170 MET A O 1
ATOM 1350 N N . LEU A 1 171 ? -55.153 1.028 52.746 1.00 86.25 171 LEU A N 1
ATOM 1351 C CA . LEU A 1 171 ? -55.700 1.829 53.842 1.00 86.25 171 LEU A CA 1
ATOM 1352 C C . LEU A 1 171 ? -57.063 2.448 53.473 1.00 86.25 171 LEU A C 1
ATOM 1354 O O . LEU A 1 171 ? -58.008 2.402 54.256 1.00 86.25 171 LEU A O 1
ATOM 1358 N N . LEU A 1 172 ? -57.197 3.004 52.263 1.00 86.06 172 LEU A N 1
ATOM 1359 C CA . LEU A 1 172 ? -58.467 3.549 51.765 1.00 86.06 172 LEU A CA 1
ATOM 1360 C C . LEU A 1 172 ? -59.548 2.468 51.624 1.00 86.06 172 LEU A C 1
ATOM 1362 O O . LEU A 1 172 ? -60.709 2.714 51.954 1.00 86.06 172 LEU A O 1
ATOM 1366 N N . LEU A 1 173 ? -59.178 1.273 51.158 1.00 83.44 173 LEU A N 1
ATOM 1367 C CA . LEU A 1 173 ? -60.091 0.133 51.064 1.00 83.44 173 LEU A CA 1
ATOM 1368 C C . LEU A 1 173 ? -60.548 -0.350 52.448 1.00 83.44 173 LEU A C 1
ATOM 1370 O O . LEU A 1 173 ? -61.726 -0.664 52.611 1.00 83.44 173 LEU A O 1
ATOM 1374 N N . GLU A 1 174 ? -59.667 -0.355 53.452 1.00 81.94 174 GLU A N 1
ATOM 1375 C CA . GLU A 1 174 ? -60.030 -0.652 54.845 1.00 81.94 174 GLU A CA 1
ATOM 1376 C C . GLU A 1 174 ? -61.015 0.379 55.410 1.00 81.94 174 GLU A C 1
ATOM 1378 O O . GLU A 1 174 ? -62.031 -0.007 55.991 1.00 81.94 174 GLU A O 1
ATOM 1383 N N . TYR A 1 175 ? -60.785 1.679 55.179 1.00 80.31 175 TYR A N 1
ATOM 1384 C CA . TYR A 1 175 ? -61.723 2.732 55.587 1.00 80.31 175 TYR A CA 1
ATOM 1385 C C . TYR A 1 175 ? -63.098 2.586 54.922 1.00 80.31 175 TYR A C 1
ATOM 1387 O O . TYR A 1 175 ? -64.122 2.756 55.583 1.00 80.31 175 TYR A O 1
ATOM 1395 N N . LEU A 1 176 ? -63.146 2.233 53.634 1.00 76.44 176 LEU A N 1
ATOM 1396 C CA . LEU A 1 176 ? -64.405 1.975 52.927 1.00 76.44 176 LEU A CA 1
ATOM 1397 C C . LEU A 1 176 ? -65.109 0.710 53.441 1.00 76.44 176 LEU A C 1
ATOM 1399 O O . LEU A 1 176 ? -66.332 0.705 53.593 1.00 76.44 176 LEU A O 1
ATOM 1403 N N . GLY A 1 177 ? -64.356 -0.349 53.750 1.00 71.81 177 GLY A N 1
ATOM 1404 C CA . GLY A 1 177 ? -64.883 -1.569 54.365 1.00 71.81 177 GLY A CA 1
ATOM 1405 C C . GLY A 1 177 ? -65.469 -1.318 55.758 1.00 71.81 177 GLY A C 1
ATOM 1406 O O . GLY A 1 177 ? -66.561 -1.800 56.064 1.00 71.81 177 GLY A O 1
ATOM 1407 N N . ALA A 1 178 ? -64.794 -0.504 56.573 1.00 66.19 178 ALA A N 1
ATOM 1408 C CA . ALA A 1 178 ? -65.269 -0.085 57.889 1.00 66.19 178 ALA A CA 1
ATOM 1409 C C . ALA A 1 178 ? -66.498 0.842 57.800 1.00 66.19 178 ALA A C 1
ATOM 1411 O O . ALA A 1 178 ? -67.473 0.638 58.524 1.00 66.19 178 ALA A O 1
ATOM 1412 N N . GLY A 1 179 ? -66.515 1.791 56.858 1.00 58.16 179 GLY A N 1
ATOM 1413 C CA . GLY A 1 179 ? -67.670 2.661 56.604 1.00 58.16 179 GLY A CA 1
ATOM 1414 C C . GLY A 1 179 ? -68.906 1.898 56.105 1.00 58.16 179 GLY A C 1
ATOM 1415 O O . GLY A 1 179 ? -70.026 2.172 56.534 1.00 58.16 179 GLY A O 1
ATOM 1416 N N . ASN A 1 180 ? -68.726 0.865 55.275 1.00 53.94 180 ASN A N 1
ATOM 1417 C CA . ASN A 1 180 ? -69.822 -0.027 54.871 1.00 53.94 180 ASN A CA 1
ATOM 1418 C C . ASN A 1 180 ? -70.332 -0.915 56.024 1.00 53.94 180 ASN A C 1
ATOM 1420 O O . ASN A 1 180 ? -71.518 -1.265 56.052 1.00 53.94 180 ASN A O 1
ATOM 1424 N N . ALA A 1 181 ? -69.480 -1.250 56.999 1.00 49.97 181 ALA A N 1
ATOM 1425 C CA . ALA A 1 181 ? -69.903 -1.932 58.222 1.00 49.97 181 ALA A CA 1
ATOM 1426 C C . ALA A 1 181 ? -70.745 -1.019 59.143 1.00 49.97 181 ALA A C 1
ATOM 1428 O O . ALA A 1 181 ? -71.648 -1.508 59.827 1.00 49.97 181 ALA A O 1
ATOM 1429 N N . GLU A 1 182 ? -70.531 0.302 59.115 1.00 44.84 182 GLU A N 1
ATOM 1430 C CA . GLU A 1 182 ? -71.355 1.284 59.842 1.00 44.84 182 GLU A CA 1
ATOM 1431 C C . GLU A 1 182 ? -72.693 1.601 59.149 1.00 44.84 182 GLU A C 1
ATOM 1433 O O . GLU A 1 182 ? -73.708 1.791 59.830 1.00 44.84 182 GLU A O 1
ATOM 1438 N N . ILE A 1 183 ? -72.759 1.549 57.812 1.00 42.72 183 ILE A N 1
ATOM 1439 C CA . ILE A 1 183 ? -74.024 1.692 57.057 1.00 42.72 183 ILE A CA 1
ATOM 1440 C C . ILE A 1 183 ? -74.985 0.518 57.331 1.00 42.72 183 ILE A C 1
ATOM 1442 O O . ILE A 1 183 ? -76.202 0.677 57.251 1.00 42.72 183 ILE A O 1
ATOM 1446 N N . SER A 1 184 ? -74.478 -0.643 57.757 1.00 44.72 184 SER A N 1
ATOM 1447 C CA . SER A 1 184 ? -75.325 -1.774 58.174 1.00 44.72 184 SER A CA 1
ATOM 1448 C C . SER A 1 184 ? -75.902 -1.635 59.594 1.00 44.72 184 SER A C 1
ATOM 1450 O O . SER A 1 184 ? -76.775 -2.417 59.971 1.00 44.72 184 SER A O 1
ATOM 1452 N N . ARG A 1 185 ? -75.456 -0.652 60.395 1.00 46.06 185 ARG A N 1
ATOM 1453 C CA . ARG A 1 185 ? -75.919 -0.447 61.785 1.00 46.06 185 ARG A CA 1
ATOM 1454 C C . ARG A 1 185 ? -76.813 0.771 62.000 1.00 46.06 185 ARG A C 1
ATOM 1456 O O . ARG A 1 185 ? -77.398 0.885 63.075 1.00 46.06 185 ARG A O 1
ATOM 1463 N N . THR A 1 186 ? -76.995 1.643 61.009 1.00 39.62 186 THR A N 1
ATOM 1464 C CA . THR A 1 186 ? -77.945 2.760 61.119 1.00 39.62 186 THR A CA 1
ATOM 1465 C C . THR A 1 186 ? -79.039 2.645 60.063 1.00 39.62 186 THR A C 1
ATOM 1467 O O . THR A 1 186 ? -78.804 2.596 58.862 1.00 39.62 186 THR A O 1
ATOM 1470 N N . GLY A 1 187 ? -80.267 2.496 60.559 1.00 40.00 187 GLY A N 1
ATOM 1471 C CA . GLY A 1 187 ? -81.434 2.089 59.793 1.00 40.00 187 GLY A CA 1
ATOM 1472 C C . GLY A 1 187 ? -81.703 2.928 58.547 1.00 40.00 187 GLY A C 1
ATOM 1473 O O . GLY A 1 187 ? -81.752 4.157 58.577 1.00 40.00 187 GLY A O 1
ATOM 1474 N N . PHE A 1 188 ? -82.002 2.209 57.471 1.00 45.44 188 PHE A N 1
ATOM 1475 C CA . PHE A 1 188 ? -82.670 2.689 56.272 1.00 45.44 188 PHE A CA 1
ATOM 1476 C C . PHE A 1 188 ? -83.910 3.535 56.641 1.00 45.44 188 PHE A C 1
ATOM 1478 O O . PHE A 1 188 ? -84.999 3.012 56.879 1.00 45.44 188 PHE A O 1
ATOM 1485 N N . ARG A 1 189 ? -83.787 4.866 56.643 1.00 41.34 189 ARG A N 1
ATOM 1486 C CA . ARG A 1 189 ? -84.923 5.760 56.393 1.00 41.34 189 ARG A CA 1
ATOM 1487 C C . ARG A 1 189 ? -84.706 6.446 55.057 1.00 41.34 189 ARG A C 1
ATOM 1489 O O . ARG A 1 189 ? -83.998 7.442 54.958 1.00 41.34 189 ARG A O 1
ATOM 1496 N N . ARG A 1 190 ? -85.375 5.913 54.031 1.00 51.91 190 ARG A N 1
ATOM 1497 C CA . ARG A 1 190 ? -85.602 6.622 52.769 1.00 51.91 190 ARG A CA 1
ATOM 1498 C C . ARG A 1 190 ? -86.273 7.957 53.093 1.00 51.91 190 ARG A C 1
ATOM 1500 O O . ARG A 1 190 ? -87.404 7.977 53.579 1.00 51.91 190 ARG A O 1
ATOM 1507 N N . ARG A 1 191 ? -85.597 9.065 52.809 1.00 39.62 191 ARG A N 1
ATOM 1508 C CA . ARG A 1 191 ? -86.226 10.378 52.667 1.00 39.62 191 ARG A CA 1
ATOM 1509 C C . ARG A 1 191 ? -85.679 10.994 51.379 1.00 39.62 191 ARG A C 1
ATOM 1511 O O . ARG A 1 191 ? -84.497 10.859 51.092 1.00 39.62 191 ARG A O 1
ATOM 1518 N N . GLY A 1 192 ? -86.611 11.499 50.574 1.00 40.84 192 GLY A N 1
ATOM 1519 C CA . GLY A 1 192 ? -86.530 11.655 49.122 1.00 40.84 192 GLY A CA 1
ATOM 1520 C C . GLY A 1 192 ? -85.313 12.387 48.563 1.00 40.84 192 GLY A C 1
ATOM 1521 O O . GLY A 1 192 ? -84.763 13.296 49.175 1.00 40.84 192 GLY A O 1
ATOM 1522 N N . SER A 1 193 ? -84.961 11.989 47.346 1.00 45.66 193 SER A N 1
ATOM 1523 C CA . SER A 1 193 ? -84.008 12.645 46.458 1.00 45.66 193 SER A CA 1
ATOM 1524 C C . SER A 1 193 ? -84.379 14.120 46.236 1.00 45.66 193 SER A C 1
ATOM 1526 O O . SER A 1 193 ? -85.510 14.384 45.814 1.00 45.66 193 SER A O 1
ATOM 1528 N N . PRO A 1 194 ? -83.461 15.085 46.419 1.00 43.38 194 PRO A N 1
ATOM 1529 C CA . PRO A 1 194 ? -83.603 16.398 45.808 1.00 43.38 194 PRO A CA 1
ATOM 1530 C C . PRO A 1 194 ? -83.153 16.343 44.342 1.00 43.38 194 PRO A C 1
ATOM 1532 O O . PRO A 1 194 ? -82.246 15.600 43.971 1.00 43.38 194 PRO A O 1
ATOM 1535 N N . SER A 1 195 ? -83.854 17.104 43.505 1.00 49.34 195 SER A N 1
ATOM 1536 C CA . SER A 1 195 ? -83.783 17.071 42.040 1.00 49.34 195 SER A CA 1
ATOM 1537 C C . SER A 1 195 ? -82.472 17.641 41.449 1.00 49.34 195 SER A C 1
ATOM 1539 O O . SER A 1 195 ? -81.778 18.384 42.140 1.00 49.34 195 SER A O 1
ATOM 1541 N N . PRO A 1 196 ? -82.164 17.391 40.157 1.00 46.28 196 PRO A N 1
ATOM 1542 C CA . PRO A 1 196 ? -80.856 17.631 39.517 1.00 46.28 196 PRO A CA 1
ATOM 1543 C C . PRO A 1 196 ? -80.442 19.101 39.272 1.00 46.28 196 PRO A C 1
ATOM 1545 O O . PRO A 1 196 ? -79.727 19.371 38.310 1.00 46.28 196 PRO A O 1
ATOM 1548 N N . LYS A 1 197 ? -80.908 20.080 40.057 1.00 44.50 197 LYS A N 1
ATOM 1549 C CA . LYS A 1 197 ? -80.835 21.505 39.674 1.00 44.50 197 LYS A CA 1
ATOM 1550 C C . LYS A 1 197 ? -79.759 22.372 40.337 1.00 44.50 197 LYS A C 1
ATOM 1552 O O . LYS A 1 197 ? -79.658 23.530 39.950 1.00 44.50 197 LYS A O 1
ATOM 1557 N N . ASP A 1 198 ? -78.894 21.835 41.196 1.00 42.72 198 ASP A N 1
ATOM 1558 C CA . ASP A 1 198 ? -77.891 22.673 41.886 1.00 42.72 198 ASP A CA 1
ATOM 1559 C C . ASP A 1 198 ? -76.453 22.569 41.341 1.00 42.72 198 ASP A C 1
ATOM 1561 O O . ASP A 1 198 ? -75.560 23.277 41.801 1.00 42.72 198 ASP A O 1
ATOM 1565 N N . TYR A 1 199 ? -76.210 21.791 40.280 1.00 43.72 199 TYR A N 1
ATOM 1566 C CA . TYR A 1 199 ? -74.919 21.792 39.573 1.00 43.72 199 TYR A CA 1
ATOM 1567 C C . TYR A 1 199 ? -74.823 22.930 38.545 1.00 43.72 199 TYR A C 1
ATOM 1569 O O . TYR A 1 199 ? -74.574 22.660 37.379 1.00 43.72 199 TYR A O 1
ATOM 1577 N N . CYS A 1 200 ? -75.054 24.191 38.928 1.00 46.09 200 CYS A N 1
ATOM 1578 C CA . CYS A 1 200 ? -74.688 25.362 38.105 1.00 46.09 200 CYS A CA 1
ATOM 1579 C C . CYS A 1 200 ? -74.839 26.694 38.873 1.00 46.09 200 CYS A C 1
ATOM 1581 O O . CYS A 1 200 ? -75.815 27.417 38.686 1.00 46.09 200 CYS A O 1
ATOM 1583 N N . ARG A 1 201 ? -73.863 27.037 39.726 1.00 43.09 201 ARG A N 1
ATOM 1584 C CA . ARG A 1 201 ? -73.526 28.405 40.207 1.00 43.09 201 ARG A CA 1
ATOM 1585 C C . ARG A 1 201 ? -72.440 28.226 41.270 1.00 43.09 201 ARG A C 1
ATOM 1587 O O . ARG A 1 201 ? -72.735 27.675 42.316 1.00 43.09 201 ARG A O 1
ATOM 1594 N N . TYR A 1 202 ? -71.165 28.550 41.107 1.00 38.81 202 TYR A N 1
ATOM 1595 C CA . TYR A 1 202 ? -70.464 29.663 40.466 1.00 38.81 202 TYR A CA 1
ATOM 1596 C C . TYR A 1 202 ? -69.112 29.092 39.966 1.00 38.81 202 TYR A C 1
ATOM 1598 O O . TYR A 1 202 ? -68.552 28.215 40.608 1.00 38.81 202 TYR A O 1
ATOM 1606 N N . GLY A 1 203 ? -68.556 29.430 38.804 1.00 35.53 203 GLY A N 1
ATOM 1607 C CA . GLY A 1 203 ? -68.260 30.791 38.364 1.00 35.53 203 GLY A CA 1
ATOM 1608 C C . GLY A 1 203 ? -66.807 31.169 38.694 1.00 35.53 203 GLY A C 1
ATOM 1609 O O . GLY A 1 203 ? -66.584 32.002 39.556 1.00 35.53 203 GLY A O 1
ATOM 1610 N N . THR A 1 204 ? -65.858 30.510 38.016 1.00 48.06 204 THR A N 1
ATOM 1611 C CA . THR A 1 204 ? -64.570 31.019 37.478 1.00 48.06 204 THR A CA 1
ATOM 1612 C C . THR A 1 204 ? -63.717 32.052 38.243 1.00 48.06 204 THR A C 1
ATOM 1614 O O . THR A 1 204 ? -64.066 33.229 38.295 1.00 48.06 204 THR A O 1
ATOM 1617 N N . SER A 1 205 ? -62.468 31.661 38.545 1.00 42.09 205 SER A N 1
ATOM 1618 C CA . SER A 1 205 ? -61.243 32.486 38.401 1.00 42.09 205 SER A CA 1
ATOM 1619 C C . SER A 1 205 ? -60.003 31.568 38.249 1.00 42.09 205 SER A C 1
ATOM 1621 O O . SER A 1 205 ? -59.648 30.852 39.174 1.00 42.09 205 SER A O 1
ATOM 1623 N N . ARG A 1 206 ? -59.534 31.324 37.008 1.00 39.72 206 ARG A N 1
ATOM 1624 C CA . ARG A 1 206 ? -58.297 31.850 36.357 1.00 39.72 206 ARG A CA 1
ATOM 1625 C C . ARG A 1 206 ? -56.977 31.472 37.083 1.00 39.72 206 ARG A C 1
ATOM 1627 O O . ARG A 1 206 ? -56.812 31.862 38.226 1.00 39.72 206 ARG A O 1
ATOM 1634 N N . GLY A 1 207 ? -55.994 30.786 36.477 1.00 37.12 207 GLY A N 1
ATOM 1635 C CA . GLY A 1 207 ? -55.648 30.744 35.049 1.00 37.12 207 GLY A CA 1
ATOM 1636 C C . GLY A 1 207 ? -54.875 29.506 34.550 1.00 37.12 207 GLY A C 1
ATOM 1637 O O . GLY A 1 207 ? -54.102 28.884 35.270 1.00 37.12 207 GLY A O 1
ATOM 1638 N N . ASP A 1 208 ? -55.171 29.213 33.281 1.00 37.78 208 ASP A N 1
ATOM 1639 C CA . ASP A 1 208 ? -54.346 28.727 32.167 1.00 37.78 208 ASP A CA 1
ATOM 1640 C C . ASP A 1 208 ? -53.537 27.427 32.296 1.00 37.78 208 ASP A C 1
ATOM 1642 O O . ASP A 1 208 ? -52.311 27.416 32.261 1.00 37.78 208 ASP A O 1
ATOM 1646 N N . ALA A 1 209 ? -54.250 26.299 32.243 1.00 38.56 209 ALA A N 1
ATOM 1647 C CA . ALA A 1 209 ? -53.745 25.105 31.569 1.00 38.56 209 ALA A CA 1
ATOM 1648 C C . ALA A 1 209 ? -54.295 25.098 30.133 1.00 38.56 209 ALA A C 1
ATOM 1650 O O . ALA A 1 209 ? -55.446 24.725 29.898 1.00 38.56 209 ALA A O 1
ATOM 1651 N N . GLN A 1 210 ? -53.490 25.544 29.166 1.00 47.06 210 GLN A N 1
ATOM 1652 C CA . GLN A 1 210 ? -53.769 25.291 27.754 1.00 47.06 210 GLN A CA 1
ATOM 1653 C C . GLN A 1 210 ? -53.756 23.774 27.529 1.00 47.06 210 GLN A C 1
ATOM 1655 O O . GLN A 1 210 ? -52.708 23.134 27.568 1.00 47.06 210 GLN A O 1
ATOM 1660 N N . GLN A 1 211 ? -54.932 23.189 27.302 1.00 52.25 211 GLN A N 1
ATOM 1661 C CA . GLN A 1 211 ? -55.036 21.839 26.763 1.00 52.25 211 GLN A CA 1
ATOM 1662 C C . GLN A 1 211 ? -54.569 21.879 25.306 1.00 52.25 211 GLN A C 1
ATOM 1664 O O . GLN A 1 211 ? -55.273 22.383 24.431 1.00 52.25 211 GLN A O 1
ATOM 1669 N N . MET A 1 212 ? -53.364 21.373 25.046 1.00 46.16 212 MET A N 1
ATOM 1670 C CA . MET A 1 212 ? -52.914 21.122 23.682 1.00 46.16 212 MET A CA 1
ATOM 1671 C C . MET A 1 212 ? -53.757 19.998 23.079 1.00 46.16 212 MET A C 1
ATOM 1673 O O . MET A 1 212 ? -53.855 18.904 23.633 1.00 46.16 212 MET A O 1
ATOM 1677 N N . THR A 1 213 ? -54.389 20.277 21.941 1.00 63.28 213 THR A N 1
ATOM 1678 C CA . THR A 1 213 ? -55.101 19.250 21.171 1.00 63.28 213 THR A CA 1
ATOM 1679 C C . THR A 1 213 ? -54.101 18.328 20.475 1.00 63.28 213 THR A C 1
ATOM 1681 O O . THR A 1 213 ? -52.964 18.720 20.213 1.00 63.28 213 THR A O 1
ATOM 1684 N N . ALA A 1 214 ? -54.517 17.102 20.147 1.00 50.25 214 ALA A N 1
ATOM 1685 C CA . ALA A 1 214 ? -53.662 16.101 19.499 1.00 50.25 214 ALA A CA 1
ATOM 1686 C C . ALA A 1 214 ? -52.984 16.612 18.206 1.00 50.25 214 ALA A C 1
ATOM 1688 O O . ALA A 1 214 ? -51.870 16.200 17.890 1.00 50.25 214 ALA A O 1
ATOM 1689 N N . SER A 1 215 ? -53.599 17.574 17.508 1.00 50.38 215 SER A N 1
ATOM 1690 C CA . SER A 1 215 ? -53.019 18.240 16.335 1.00 50.38 215 SER A CA 1
ATOM 1691 C C . SER A 1 215 ? -51.806 19.123 16.669 1.00 50.38 215 SER A C 1
ATOM 1693 O O . SER A 1 215 ? -50.894 19.241 15.859 1.00 50.38 215 SER A O 1
ATOM 1695 N N . THR A 1 216 ? -51.759 19.714 17.867 1.00 54.28 216 THR A N 1
ATOM 1696 C CA . THR A 1 216 ? -50.625 20.518 18.360 1.00 54.28 216 THR A CA 1
ATOM 1697 C C . THR A 1 216 ? -49.457 19.628 18.794 1.00 54.28 216 THR A C 1
ATOM 1699 O O . THR A 1 216 ? -48.300 19.986 18.592 1.00 54.28 216 THR A O 1
ATOM 1702 N N . LEU A 1 217 ? -49.747 18.431 19.317 1.00 53.81 217 LEU A N 1
ATOM 1703 C CA . LEU A 1 217 ? -48.721 17.444 19.667 1.00 53.81 217 LEU A CA 1
ATOM 1704 C C . LEU A 1 217 ? -48.035 16.864 18.413 1.00 53.81 217 LEU A C 1
ATOM 1706 O O . LEU A 1 217 ? -46.830 16.639 18.416 1.00 53.81 217 LEU A O 1
ATOM 1710 N N . ALA A 1 218 ? -48.786 16.676 17.321 1.00 49.22 218 ALA A N 1
ATOM 1711 C CA . ALA A 1 218 ? -48.251 16.170 16.055 1.00 49.22 218 ALA A CA 1
ATOM 1712 C C . ALA A 1 218 ? -47.305 17.166 15.355 1.00 49.22 218 ALA A C 1
ATOM 1714 O O . ALA A 1 218 ? -46.322 16.745 14.751 1.00 49.22 218 ALA A O 1
ATOM 1715 N N . ALA A 1 219 ? -47.543 18.477 15.489 1.00 51.91 219 ALA A N 1
ATOM 1716 C CA . ALA A 1 219 ? -46.636 19.502 14.965 1.00 51.91 219 ALA A CA 1
ATOM 1717 C C . ALA A 1 219 ? -45.281 19.520 15.704 1.00 51.91 219 ALA A C 1
ATOM 1719 O O . ALA A 1 219 ? -44.244 19.697 15.072 1.00 51.91 219 ALA A O 1
ATOM 1720 N N . HIS A 1 220 ? -45.273 19.254 17.016 1.00 49.94 220 HIS A N 1
ATOM 1721 C CA . HIS A 1 220 ? -44.036 19.188 17.802 1.00 49.94 220 HIS A CA 1
ATOM 1722 C C . HIS A 1 220 ? -43.156 17.980 17.455 1.00 49.94 220 HIS A C 1
ATOM 1724 O O . HIS A 1 220 ? -41.934 18.100 17.445 1.00 49.94 220 HIS A O 1
ATOM 1730 N N . ILE A 1 221 ? -43.761 16.839 17.117 1.00 48.50 221 ILE A N 1
ATOM 1731 C CA . ILE A 1 221 ? -43.015 15.628 16.746 1.00 48.50 221 ILE A CA 1
ATOM 1732 C C . ILE A 1 221 ? -42.396 15.772 15.344 1.00 48.50 221 ILE A C 1
ATOM 1734 O O . ILE A 1 221 ? -41.290 15.286 15.110 1.00 48.50 221 ILE A O 1
ATOM 1738 N N . SER A 1 222 ? -43.055 16.485 14.421 1.00 46.62 222 SER A N 1
ATOM 1739 C CA . SER A 1 222 ? -42.479 16.778 13.100 1.00 46.62 222 SER A CA 1
ATOM 1740 C C . SER A 1 222 ? -41.298 17.758 13.155 1.00 46.62 222 SER A C 1
ATOM 1742 O O . SER A 1 222 ? -40.343 17.573 12.398 1.00 46.62 222 SER A O 1
ATOM 1744 N N . ASP A 1 223 ? -41.298 18.726 14.079 1.00 46.19 223 ASP A N 1
ATOM 1745 C CA . ASP A 1 223 ? -40.163 19.645 14.283 1.00 46.19 223 ASP A CA 1
ATOM 1746 C C . ASP A 1 223 ? -38.947 18.962 14.941 1.00 46.19 223 ASP A C 1
ATOM 1748 O O . ASP A 1 223 ? -37.798 19.310 14.653 1.00 46.19 223 ASP A O 1
ATOM 1752 N N . GLU A 1 224 ? -39.154 17.936 15.775 1.00 43.34 224 GLU A N 1
ATOM 1753 C CA . GLU A 1 224 ? -38.052 17.210 16.428 1.00 43.34 224 GLU A CA 1
ATOM 1754 C C . GLU A 1 224 ? -37.294 16.265 15.485 1.00 43.34 224 GLU A C 1
ATOM 1756 O O . GLU A 1 224 ? -36.087 16.068 15.647 1.00 43.34 224 GLU A O 1
ATOM 1761 N N . THR A 1 225 ? -37.940 15.755 14.431 1.00 47.12 225 THR A N 1
ATOM 1762 C CA . THR A 1 225 ? -37.252 14.984 13.379 1.00 47.12 225 THR A CA 1
ATOM 1763 C C . THR A 1 225 ? -36.456 15.844 12.395 1.00 47.12 225 THR A C 1
ATOM 1765 O O . THR A 1 225 ? -35.591 15.315 11.699 1.00 47.12 225 THR A O 1
ATOM 1768 N N . SER A 1 226 ? -36.661 17.167 12.374 1.00 45.34 226 SER A N 1
ATOM 1769 C CA . SER A 1 226 ? -35.855 18.082 11.550 1.00 45.34 226 SER A CA 1
ATOM 1770 C C . SER A 1 226 ? -34.540 18.500 12.227 1.00 45.34 226 SER A C 1
ATOM 1772 O O . SER A 1 226 ? -33.641 19.011 11.563 1.00 45.34 226 SER A O 1
ATOM 1774 N N . ARG A 1 227 ? -34.377 18.247 13.536 1.00 49.12 227 ARG A N 1
ATOM 1775 C CA . ARG A 1 227 ? -33.171 18.613 14.309 1.00 49.12 227 ARG A CA 1
ATOM 1776 C C . ARG A 1 227 ? -32.029 17.595 14.262 1.00 49.12 227 ARG A C 1
ATOM 1778 O O . ARG A 1 227 ? -30.935 17.906 14.722 1.00 49.12 227 ARG A O 1
ATOM 1785 N N . PHE A 1 228 ? -32.251 16.419 13.677 1.00 41.88 228 PHE A N 1
ATOM 1786 C CA . PHE A 1 228 ? -31.199 15.421 13.432 1.00 41.88 228 PHE A CA 1
ATOM 1787 C C . PHE A 1 228 ? -30.604 15.491 12.011 1.00 41.88 228 PHE A C 1
ATOM 1789 O O . PHE A 1 228 ? -29.799 14.639 11.644 1.00 41.88 228 PHE A O 1
ATOM 1796 N N . GLY A 1 229 ? -30.967 16.513 11.223 1.00 47.59 229 GLY A N 1
ATOM 1797 C CA . GLY A 1 229 ? -30.540 16.680 9.829 1.00 47.59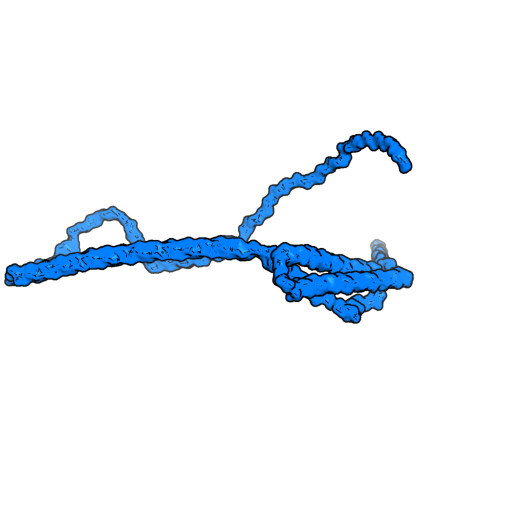 229 GLY A CA 1
ATOM 1798 C C . GLY A 1 229 ? -29.570 17.831 9.531 1.00 47.59 229 GLY A C 1
ATOM 1799 O O . GLY A 1 229 ? -29.175 17.965 8.378 1.00 47.59 229 GLY A O 1
ATOM 1800 N N . GLU A 1 230 ? -29.155 18.652 10.504 1.00 46.06 230 GLU A N 1
ATOM 1801 C CA . GLU A 1 230 ? -28.325 19.840 10.227 1.00 46.06 230 GLU A CA 1
ATOM 1802 C C . GLU A 1 230 ? -27.194 20.052 11.248 1.00 46.06 230 GLU A C 1
ATOM 1804 O O . GLU A 1 230 ? -27.272 20.897 12.132 1.00 46.06 230 GLU A O 1
ATOM 1809 N N . THR A 1 231 ? -26.081 19.333 11.071 1.00 40.41 231 THR A N 1
ATOM 1810 C CA . THR A 1 231 ? -24.733 19.879 11.331 1.00 40.41 231 THR A CA 1
ATOM 1811 C C . THR A 1 231 ? -23.767 19.376 10.257 1.00 40.41 231 THR A C 1
ATOM 1813 O O . THR A 1 231 ? -22.855 18.595 10.517 1.00 40.41 231 THR A O 1
ATOM 1816 N N . SER A 1 232 ? -23.985 19.806 9.018 1.00 44.75 232 SER A N 1
ATOM 1817 C CA . SER A 1 232 ? -22.974 19.779 7.959 1.00 44.75 232 SER A CA 1
ATOM 1818 C C . SER A 1 232 ? -22.988 21.150 7.298 1.00 44.75 232 SER A C 1
ATOM 1820 O O . SER A 1 232 ? -23.895 21.467 6.533 1.00 44.75 232 SER A O 1
ATOM 1822 N N . GLY A 1 233 ? -22.031 22.002 7.664 1.00 37.41 233 GLY A N 1
ATOM 1823 C CA . GLY A 1 233 ? -21.904 23.327 7.068 1.00 37.41 233 GLY A CA 1
ATOM 1824 C C . GLY A 1 233 ? -21.051 24.299 7.877 1.00 37.41 233 GLY A C 1
ATOM 1825 O O . GLY A 1 233 ? -21.535 24.927 8.808 1.00 37.41 233 GLY A O 1
ATOM 1826 N N . ASN A 1 234 ? -19.809 24.475 7.421 1.00 41.62 234 ASN A N 1
ATOM 1827 C CA . ASN A 1 234 ? -18.956 25.657 7.598 1.00 41.62 234 ASN A CA 1
ATOM 1828 C C . ASN A 1 234 ? -18.332 25.935 8.978 1.00 41.62 234 ASN A C 1
ATOM 1830 O O . ASN A 1 234 ? -18.639 26.921 9.641 1.00 41.62 234 ASN A O 1
ATOM 1834 N N . GLY A 1 235 ? -17.301 25.153 9.310 1.00 31.81 235 GLY A N 1
ATOM 1835 C CA . GLY A 1 235 ? -16.157 25.628 10.095 1.00 31.81 235 GLY A CA 1
ATOM 1836 C C . GLY A 1 235 ? -14.977 25.898 9.161 1.00 31.81 235 GLY A C 1
ATOM 1837 O O . GLY A 1 235 ? -14.233 24.980 8.831 1.00 31.81 235 GLY A O 1
ATOM 1838 N N . GLY A 1 236 ? -14.847 27.138 8.683 1.00 36.28 236 GLY A N 1
ATOM 1839 C CA . GLY A 1 236 ? -13.689 27.585 7.904 1.00 36.28 236 GLY A CA 1
ATOM 1840 C C . GLY A 1 236 ? -12.377 27.471 8.697 1.00 36.28 236 GLY A C 1
ATOM 1841 O O . GLY A 1 236 ? -12.402 27.438 9.931 1.00 36.28 236 GLY A O 1
ATOM 1842 N N . PRO A 1 237 ? -11.222 27.398 8.012 1.00 43.91 237 PRO A N 1
ATOM 1843 C CA . PRO A 1 237 ? -9.940 27.173 8.666 1.00 43.91 237 PRO A CA 1
ATOM 1844 C C . PRO A 1 237 ? -9.582 28.352 9.585 1.00 43.91 237 PRO A C 1
ATOM 1846 O O . PRO A 1 237 ? -9.717 29.510 9.174 1.00 43.91 237 PRO A O 1
ATOM 1849 N N . PRO A 1 238 ? -9.094 28.101 10.813 1.00 44.19 238 PRO A N 1
ATOM 1850 C CA . PRO A 1 238 ? -8.535 29.158 11.631 1.00 44.19 238 PRO A CA 1
ATOM 1851 C C . PRO A 1 238 ? -7.256 29.675 10.972 1.00 44.19 238 PRO A C 1
ATOM 1853 O O . PRO A 1 238 ? -6.276 28.957 10.784 1.00 44.19 238 PRO A O 1
ATOM 1856 N N . ASN A 1 239 ? -7.306 30.957 10.632 1.00 41.72 239 ASN A N 1
ATOM 1857 C CA . ASN A 1 239 ? -6.190 31.808 10.266 1.00 41.72 239 ASN A CA 1
ATOM 1858 C C . ASN A 1 239 ? -5.126 31.750 11.382 1.00 41.72 239 ASN A C 1
ATOM 1860 O O . ASN A 1 239 ? -5.253 32.434 12.398 1.00 41.72 239 ASN A O 1
ATOM 1864 N N . GLN A 1 240 ? -4.111 30.896 11.227 1.00 40.09 240 GLN A N 1
ATOM 1865 C CA . GLN A 1 240 ? -2.907 30.924 12.054 1.00 40.09 240 GLN A CA 1
ATOM 1866 C C . GLN A 1 240 ? -1.794 31.611 11.276 1.00 40.09 240 GLN A C 1
ATOM 1868 O O . GLN A 1 240 ? -1.474 31.254 10.143 1.00 40.09 240 GLN A O 1
ATOM 1873 N N . GLY A 1 241 ? -1.265 32.656 11.904 1.00 35.47 241 GLY A N 1
ATOM 1874 C CA . GLY A 1 241 ? -0.295 33.565 11.336 1.00 35.47 241 GLY A CA 1
ATOM 1875 C C . GLY A 1 241 ? 0.949 32.874 10.792 1.00 35.47 241 GLY A C 1
ATOM 1876 O O . GLY A 1 241 ? 1.505 31.957 11.387 1.00 35.47 241 GLY A O 1
ATOM 1877 N N . SER A 1 242 ? 1.368 33.403 9.647 1.00 38.44 242 SER A N 1
ATOM 1878 C CA . SER A 1 242 ? 2.746 33.616 9.215 1.00 38.44 242 SER A CA 1
ATOM 1879 C C . SER A 1 242 ? 3.816 33.238 10.253 1.00 38.44 242 SER A C 1
ATOM 1881 O O . SER A 1 242 ? 4.201 34.049 11.094 1.00 38.44 242 SER A O 1
ATOM 1883 N N . TRP A 1 243 ? 4.346 32.023 10.139 1.00 36.19 243 TRP A N 1
ATOM 1884 C CA . TRP A 1 243 ? 5.715 31.727 10.547 1.00 36.19 243 TRP A CA 1
ATOM 1885 C C . TRP A 1 243 ? 6.566 31.812 9.287 1.00 36.19 243 TRP A C 1
ATOM 1887 O O . TRP A 1 243 ? 6.722 30.847 8.542 1.00 36.19 243 TRP A O 1
ATOM 1897 N N . GLY A 1 244 ? 7.047 33.022 9.004 1.00 37.03 244 GLY A N 1
ATOM 1898 C CA . GLY A 1 244 ? 8.102 33.217 8.020 1.00 37.03 244 GLY A CA 1
ATOM 1899 C C . GLY A 1 244 ? 9.365 32.446 8.430 1.00 37.03 244 GLY A C 1
ATOM 1900 O O . GLY A 1 244 ? 9.569 32.186 9.620 1.00 37.03 244 GLY A O 1
ATOM 1901 N N . PRO A 1 245 ? 10.232 32.081 7.473 1.00 41.53 245 PRO A N 1
ATOM 1902 C CA . PRO A 1 245 ? 11.505 31.456 7.793 1.00 41.53 245 PRO A CA 1
ATOM 1903 C C . PRO A 1 245 ? 12.368 32.462 8.562 1.00 41.53 245 PRO A C 1
ATOM 1905 O O . PRO A 1 245 ? 12.797 33.478 8.015 1.00 41.53 245 PRO A O 1
ATOM 1908 N N . GLN A 1 246 ? 12.612 32.195 9.846 1.00 38.91 246 GLN A N 1
ATOM 1909 C CA . GLN A 1 246 ? 13.669 32.873 10.587 1.00 38.91 246 GLN A CA 1
ATOM 1910 C C . GLN A 1 246 ? 15.017 32.344 10.108 1.00 38.91 246 GLN A C 1
ATOM 1912 O O . GLN A 1 246 ? 15.548 31.338 10.575 1.00 38.91 246 GLN A O 1
ATOM 1917 N N . ASP A 1 247 ? 15.549 33.080 9.145 1.00 38.03 247 ASP A N 1
ATOM 1918 C CA . ASP A 1 247 ? 16.945 33.111 8.766 1.00 38.03 247 ASP A CA 1
ATOM 1919 C C . ASP A 1 247 ? 17.825 33.298 10.017 1.00 38.03 247 ASP A C 1
ATOM 1921 O O . ASP A 1 247 ? 17.766 34.316 10.709 1.00 38.03 247 ASP A O 1
ATOM 1925 N N . SER A 1 248 ? 18.612 32.279 10.352 1.00 40.16 248 SER A N 1
ATOM 1926 C CA . SER A 1 248 ? 19.618 32.344 11.416 1.00 40.16 248 SER A CA 1
ATOM 1927 C C . SER A 1 248 ? 20.929 31.699 10.969 1.00 40.16 248 SER A C 1
ATOM 1929 O O . SER A 1 248 ? 21.563 30.926 11.679 1.00 40.16 248 SER A O 1
ATOM 1931 N N . SER A 1 249 ? 21.399 32.101 9.786 1.00 41.34 249 SER A N 1
ATOM 1932 C CA . SER A 1 249 ? 22.806 31.967 9.400 1.00 41.34 249 SER A CA 1
ATOM 1933 C C . SER A 1 249 ? 23.581 33.231 9.777 1.00 41.34 249 SER A C 1
ATOM 1935 O O . SER A 1 249 ? 23.813 34.090 8.932 1.00 41.34 249 SER A O 1
ATOM 1937 N N . ARG A 1 250 ? 23.997 33.371 11.047 1.00 40.31 250 ARG A N 1
ATOM 1938 C CA . ARG A 1 250 ? 25.128 34.238 11.454 1.00 40.31 250 ARG A CA 1
ATOM 1939 C C . ARG A 1 250 ? 25.476 34.065 12.935 1.00 40.31 250 ARG A C 1
ATOM 1941 O O . ARG A 1 250 ? 24.888 34.714 13.793 1.00 40.31 250 ARG A O 1
ATOM 1948 N N . ARG A 1 251 ? 26.507 33.258 13.203 1.00 38.31 251 ARG A N 1
ATOM 1949 C CA . ARG A 1 251 ? 27.707 33.622 13.989 1.00 38.31 251 ARG A CA 1
ATOM 1950 C C . ARG A 1 251 ? 28.631 32.404 14.100 1.00 38.31 251 ARG A C 1
ATOM 1952 O O . ARG A 1 251 ? 28.389 31.495 14.882 1.00 38.31 251 ARG A O 1
ATOM 1959 N N . ARG A 1 252 ? 29.720 32.431 13.322 1.00 41.94 252 ARG A N 1
ATOM 1960 C CA . ARG A 1 252 ? 30.986 31.787 13.704 1.00 41.94 252 ARG A CA 1
ATOM 1961 C C . ARG A 1 252 ? 31.403 32.301 15.086 1.00 41.94 252 ARG A C 1
ATOM 1963 O O . ARG A 1 252 ? 31.218 33.488 15.369 1.00 41.94 252 ARG A O 1
ATOM 1970 N N . PRO A 1 253 ? 32.097 31.459 15.850 1.00 46.81 253 PRO A N 1
ATOM 1971 C CA . PRO A 1 253 ? 33.420 31.860 16.299 1.00 46.81 253 PRO A CA 1
ATOM 1972 C C . PRO A 1 253 ? 34.476 30.875 15.801 1.00 46.81 253 PRO A C 1
ATOM 1974 O O . PRO A 1 253 ? 34.293 29.661 15.830 1.00 46.81 253 PRO A O 1
ATOM 1977 N N . ASP A 1 254 ? 35.584 31.440 15.333 1.00 43.53 254 ASP A N 1
ATOM 1978 C CA . ASP A 1 254 ? 36.842 30.740 15.126 1.00 43.53 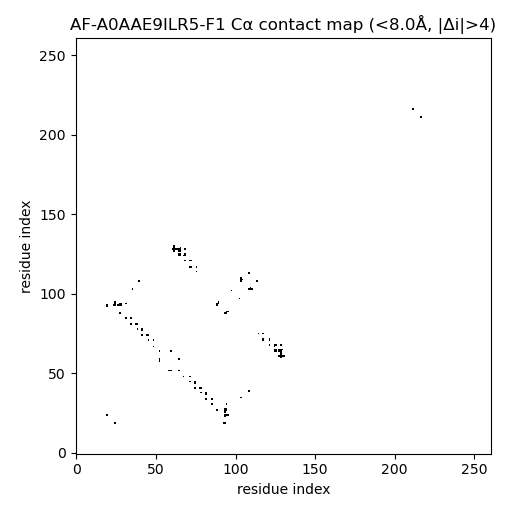254 ASP A CA 1
ATOM 1979 C C . ASP A 1 254 ? 37.279 30.037 16.415 1.00 43.53 254 ASP A C 1
ATOM 1981 O O . ASP A 1 254 ? 37.442 30.686 17.447 1.00 43.53 254 ASP A O 1
ATOM 1985 N N . HIS A 1 255 ? 37.582 28.745 16.325 1.00 40.56 255 HIS A N 1
ATOM 1986 C CA . HIS A 1 255 ? 38.619 28.139 17.151 1.00 40.56 255 HIS A CA 1
ATOM 1987 C C . HIS A 1 255 ? 39.503 27.268 16.268 1.00 40.56 255 HIS A C 1
ATOM 1989 O O . HIS A 1 255 ? 39.204 26.120 15.954 1.00 40.56 255 HIS A O 1
ATOM 1995 N N . ARG A 1 256 ? 40.610 27.886 15.844 1.00 41.00 256 ARG A N 1
ATOM 1996 C CA . ARG A 1 256 ? 41.863 27.176 15.635 1.00 41.00 256 ARG A CA 1
ATOM 1997 C C . ARG A 1 256 ? 42.323 26.662 16.997 1.00 41.00 256 ARG A C 1
ATOM 1999 O O . ARG A 1 256 ? 42.442 27.458 17.923 1.00 41.00 256 ARG A O 1
ATOM 2006 N N . HIS A 1 257 ? 42.640 25.382 17.073 1.00 39.94 257 HIS A N 1
ATOM 2007 C CA . HIS A 1 257 ? 43.820 24.952 17.801 1.00 39.94 257 HIS A CA 1
ATOM 2008 C C . HIS A 1 257 ? 44.414 23.756 17.063 1.00 39.94 257 HIS A C 1
ATOM 2010 O O . HIS A 1 257 ? 43.777 22.715 16.919 1.00 39.94 257 HIS A O 1
ATOM 2016 N N . ASP A 1 258 ? 45.611 23.988 16.532 1.00 43.75 258 ASP A N 1
ATOM 2017 C CA . ASP A 1 258 ? 46.611 22.970 16.253 1.00 43.75 258 ASP A CA 1
ATOM 2018 C C . ASP A 1 258 ? 46.796 22.078 17.491 1.00 43.75 258 ASP A C 1
ATOM 2020 O O . ASP A 1 258 ? 46.714 22.597 18.606 1.00 43.75 258 ASP A O 1
ATOM 2024 N N . GLU A 1 259 ? 47.058 20.779 17.300 1.00 43.09 259 GLU A N 1
ATOM 2025 C CA . GLU A 1 259 ? 48.290 20.126 17.782 1.00 43.09 259 GLU A CA 1
ATOM 2026 C C . GLU A 1 259 ? 48.275 18.581 17.642 1.00 43.09 259 GLU A C 1
ATOM 2028 O O . GLU A 1 259 ? 47.385 17.893 18.130 1.00 43.09 259 GLU A O 1
ATOM 2033 N N . TYR A 1 260 ? 49.335 18.085 16.986 1.00 45.19 260 TYR A N 1
ATOM 2034 C CA . TYR A 1 260 ? 50.051 16.806 17.151 1.00 45.19 260 TYR A CA 1
ATOM 2035 C C . TYR A 1 260 ? 49.294 15.460 17.113 1.00 45.19 260 TYR A C 1
ATOM 2037 O O . TYR A 1 260 ? 48.867 14.949 18.145 1.00 45.19 260 TYR A O 1
ATOM 2045 N N . TYR A 1 261 ? 49.295 14.782 15.957 1.00 44.78 261 TYR A N 1
ATOM 2046 C CA . TYR A 1 261 ? 50.261 13.722 15.580 1.00 44.78 261 TYR A CA 1
ATOM 2047 C C . TYR A 1 261 ? 49.990 13.217 14.156 1.00 44.78 261 TYR A C 1
ATOM 2049 O O . TYR A 1 261 ? 48.800 13.118 13.781 1.00 44.78 261 TYR A O 1
#

Sequence (261 aa):
MSSFHENGDPPPSATSTPRPSQPALLSGRRDFYKIVERIESIIGEAQAIENEIENATPPPSSAHFTEALVAYEGLAGNFQNCLERIDLMKRMDVLRGLDIKGELESFGIYVDAQLEKFSRISEFLKNSGNPKTSENVVDAVKKLQKDVEDVKNQMKRHIEEYREDTRKIMLLLEYLGAGNAEISRTGFRRRGSPSPKDYCRYGTSRGDAQQMTASTLAAHISDETSRFGETSGNGGPPNQGSWGPQDSSRRRPDHRHDEYY

Foldseek 3Di:
DDDDDDPDDDDPPPPPDDDDDPVLLVVLVVVLVVLLVVLVVLVVVLVVLVCCQVVDVVHDDLVSLVVSLVSLVVSLVSNVVSVVVVVVSVVNCSNPPPPSCVVSVVVVNPPVVVNVVSVVSSVVSVVSSDCVVVVVVVVVVVVVVVVVVVVVVVVVVVVVVVVVVVVVVVVVVVVVVVVVVVVVVDDDDDDDDDDPPPPDDDDDDDDDDPDDDPVNVVVVVVVVVVVVPDDDDDPDDPDDDDPDDPDDPDDDDDDDDDDDD

pLDDT: mean 70.58, std 21.98, range [31.81, 97.12]

Secondary structure (DSSP, 8-state):
--------PPPP----PPPPPHHHHHHHHHHHHHHHHHHHHHHHHHHHHHHHHHH-SSPPPHHHHHHHHHHHHHHHHHHHHHHHHHHHHHHTTTTTT--HHHHHHHTT--HHHHHHHHHHHHHHHHHHH-THHHHHHHHH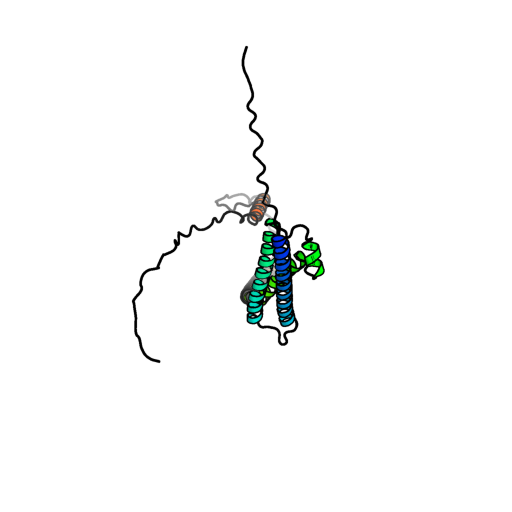HHHHHHHHHHHHHHHHHHHHHHHHHHHHHHHHHHHHHHHHHHHTTS-----PPPPS--S--------------HHHHHHHHHHHTTTTS---S--PPP-----------------------

Nearest PDB structures (foldseek):
  4r61-assembly1_A  TM=4.741E-01  e=3.703E-01  Human immunodeficiency virus 1